Protein AF-C5LE12-F1 (afdb_monomer)

Structure (mmCIF, N/CA/C/O backbone):
data_AF-C5LE12-F1
#
_entry.id   AF-C5LE12-F1
#
loop_
_atom_site.group_PDB
_atom_site.id
_atom_site.type_symbol
_atom_site.label_atom_id
_atom_site.label_alt_id
_atom_site.label_comp_id
_atom_site.label_asym_id
_atom_site.label_entity_id
_atom_site.label_seq_id
_atom_site.pdbx_PDB_ins_code
_atom_site.Cartn_x
_atom_site.Cartn_y
_atom_site.Cartn_z
_atom_site.occupancy
_atom_site.B_iso_or_equiv
_atom_site.auth_seq_id
_atom_site.auth_comp_id
_atom_site.auth_asym_id
_atom_site.auth_atom_id
_atom_site.pdbx_PDB_model_num
ATOM 1 N N . MET A 1 1 ? 9.226 31.805 -35.822 1.00 29.97 1 MET A N 1
ATOM 2 C CA . MET A 1 1 ? 9.652 30.396 -35.674 1.00 29.97 1 MET A CA 1
ATOM 3 C C . MET A 1 1 ? 10.302 30.257 -34.308 1.00 29.97 1 MET A C 1
ATOM 5 O O . MET A 1 1 ? 11.046 31.162 -33.965 1.00 29.97 1 MET A O 1
ATOM 9 N N . LYS A 1 2 ? 9.882 29.204 -33.583 1.00 36.56 2 LYS A N 1
ATOM 10 C CA . LYS A 1 2 ? 10.375 28.523 -32.358 1.00 36.56 2 LYS A CA 1
ATOM 11 C C . LYS A 1 2 ? 11.593 29.155 -31.649 1.00 36.56 2 LYS A C 1
ATOM 13 O O . LYS A 1 2 ? 12.526 29.562 -32.314 1.00 36.56 2 LYS A O 1
ATOM 18 N N . GLU A 1 3 ? 11.635 29.242 -30.320 1.00 29.42 3 GLU A N 1
ATOM 19 C CA . GLU A 1 3 ? 11.578 28.087 -29.412 1.00 29.42 3 GLU A CA 1
ATOM 20 C C . GLU A 1 3 ? 10.764 28.362 -28.140 1.00 29.42 3 GLU A C 1
ATOM 22 O O . GLU A 1 3 ? 11.038 29.286 -27.379 1.00 29.42 3 GLU A O 1
ATOM 27 N N . GLY A 1 4 ? 9.740 27.532 -27.926 1.00 25.72 4 GLY A N 1
ATOM 28 C CA . GLY A 1 4 ? 9.079 27.390 -26.638 1.00 25.72 4 GLY A CA 1
ATOM 29 C C . GLY A 1 4 ? 9.890 26.424 -25.785 1.00 25.72 4 GLY A C 1
ATOM 30 O O . GLY A 1 4 ? 10.153 25.301 -26.218 1.00 25.72 4 GLY A O 1
ATOM 31 N N . GLY A 1 5 ? 10.295 26.876 -24.599 1.00 24.86 5 GLY A N 1
ATOM 32 C CA . GLY A 1 5 ? 10.896 26.023 -23.583 1.00 24.86 5 GLY A CA 1
ATOM 33 C C . GLY A 1 5 ? 9.929 24.901 -23.224 1.00 24.86 5 GLY A C 1
ATOM 34 O O . GLY A 1 5 ? 8.825 25.151 -22.744 1.00 24.86 5 GLY A O 1
ATOM 35 N N . PHE A 1 6 ? 10.347 23.673 -23.511 1.00 30.45 6 PHE A N 1
ATOM 36 C CA . PHE A 1 6 ? 9.694 22.447 -23.080 1.00 30.45 6 PHE A CA 1
ATOM 37 C C . PHE A 1 6 ? 9.766 22.405 -21.547 1.00 30.45 6 PHE A C 1
ATOM 39 O O . PHE A 1 6 ? 10.808 22.096 -20.972 1.00 30.45 6 PHE A O 1
ATOM 46 N N . GLY A 1 7 ? 8.681 22.793 -20.879 1.00 29.25 7 GLY A N 1
ATOM 47 C CA . GLY A 1 7 ? 8.466 22.436 -19.483 1.00 29.25 7 GLY A CA 1
ATOM 48 C C . GLY A 1 7 ? 8.230 20.933 -19.436 1.00 29.25 7 GLY A C 1
ATOM 49 O O . GLY A 1 7 ? 7.183 20.466 -19.874 1.00 29.25 7 GLY A O 1
ATOM 50 N N . ASP A 1 8 ? 9.234 20.184 -18.993 1.00 35.97 8 ASP A N 1
ATOM 51 C CA . ASP A 1 8 ? 9.173 18.734 -18.843 1.00 35.97 8 ASP A CA 1
ATOM 52 C C . ASP A 1 8 ? 8.217 18.393 -17.687 1.00 35.97 8 ASP A C 1
ATOM 54 O O . ASP A 1 8 ? 8.560 18.522 -16.513 1.00 35.97 8 ASP A O 1
ATOM 58 N N . SER A 1 9 ? 6.971 18.052 -18.018 1.00 39.94 9 SER A N 1
ATOM 59 C CA . SER A 1 9 ? 5.930 17.642 -17.067 1.00 39.94 9 SER A CA 1
ATOM 60 C C . SER A 1 9 ? 5.821 16.119 -16.943 1.00 39.94 9 SER A C 1
ATOM 62 O O . SER A 1 9 ? 4.730 15.588 -16.733 1.00 39.94 9 SER A O 1
ATOM 64 N N . SER A 1 10 ? 6.938 15.403 -17.080 1.00 47.53 10 SER A N 1
ATOM 65 C CA . SER A 1 10 ? 7.030 13.980 -16.762 1.00 47.53 10 SER A CA 1
ATOM 66 C C . SER A 1 10 ? 7.171 13.803 -15.245 1.00 47.53 10 SER A C 1
ATOM 68 O O . SER A 1 10 ? 8.251 13.703 -14.688 1.00 47.53 10 SER A O 1
ATOM 70 N N . GLY A 1 11 ? 6.059 13.831 -14.518 1.00 51.44 11 GLY A N 1
ATOM 71 C CA . GLY A 1 11 ? 6.012 13.370 -13.131 1.00 51.44 11 GLY A CA 1
ATOM 72 C C . GLY A 1 11 ? 5.155 12.121 -13.114 1.00 51.44 11 GLY A C 1
ATOM 73 O O . GLY A 1 11 ? 4.017 12.187 -13.554 1.00 51.44 11 GLY A O 1
ATOM 74 N N . GLY A 1 12 ? 5.660 10.963 -12.696 1.00 66.00 12 GLY A N 1
ATOM 75 C CA . GLY A 1 12 ? 4.847 9.747 -12.741 1.00 66.00 12 GLY A CA 1
ATOM 76 C C . GLY A 1 12 ? 5.616 8.455 -12.566 1.00 66.00 12 GLY A C 1
ATOM 77 O O . GLY A 1 12 ? 6.786 8.449 -12.184 1.00 66.00 12 GLY A O 1
ATOM 78 N N . LEU A 1 13 ? 4.919 7.357 -12.856 1.00 64.44 13 LEU A N 1
ATOM 79 C CA . LEU A 1 13 ? 5.467 6.002 -12.842 1.00 64.44 13 LEU A CA 1
ATOM 80 C C . LEU A 1 13 ? 6.602 5.840 -13.871 1.00 64.44 13 LEU A C 1
ATOM 82 O O . LEU A 1 13 ? 7.578 5.144 -13.600 1.00 64.44 13 LEU A O 1
ATOM 86 N N . GLY A 1 14 ? 6.522 6.541 -15.007 1.00 69.06 14 GLY A N 1
ATOM 87 C CA . GLY A 1 14 ? 7.561 6.552 -16.036 1.00 69.06 14 GLY A CA 1
ATOM 88 C C . GLY A 1 14 ? 8.902 7.102 -15.564 1.00 69.06 14 GLY A C 1
ATOM 89 O O . GLY A 1 14 ? 9.936 6.473 -15.785 1.00 69.06 14 GLY A O 1
ATOM 90 N N . GLU A 1 15 ? 8.916 8.227 -14.842 1.00 71.75 15 GLU A N 1
ATOM 91 C CA . GLU A 1 15 ? 10.157 8.745 -14.244 1.00 71.75 15 GLU A CA 1
ATOM 92 C C . GLU A 1 15 ? 10.7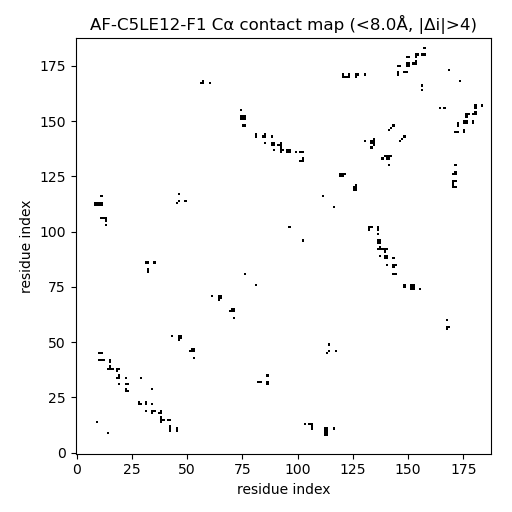39 7.785 -13.209 1.00 71.75 15 GLU A C 1
ATOM 94 O O . GLU A 1 15 ? 11.953 7.586 -13.163 1.00 71.75 15 GLU A O 1
ATOM 99 N N . MET A 1 16 ? 9.879 7.131 -12.424 1.00 75.44 16 MET A N 1
ATOM 100 C CA . MET A 1 16 ? 10.306 6.110 -11.470 1.00 75.44 16 MET A CA 1
ATOM 101 C C . MET A 1 16 ? 11.053 4.974 -12.191 1.00 75.44 16 MET A C 1
ATOM 103 O O . MET A 1 16 ? 12.158 4.602 -11.794 1.00 75.44 16 MET A O 1
ATOM 107 N N . ILE A 1 17 ? 10.500 4.484 -13.305 1.00 76.31 17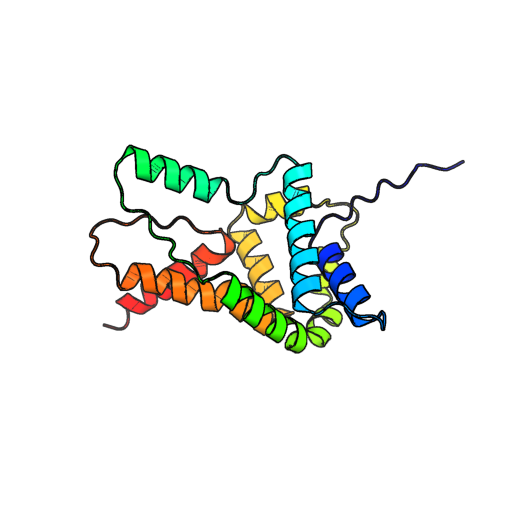 ILE A N 1
ATOM 108 C CA . ILE A 1 17 ? 11.128 3.454 -14.143 1.00 76.31 17 ILE A CA 1
ATOM 109 C C . ILE A 1 17 ? 12.430 3.963 -14.775 1.00 76.31 17 ILE A C 1
ATOM 111 O O . ILE A 1 17 ? 13.418 3.232 -14.792 1.00 76.31 17 ILE A O 1
ATOM 115 N N . LYS A 1 18 ? 12.487 5.215 -15.250 1.00 76.62 18 LYS A N 1
ATOM 116 C CA . LYS A 1 18 ? 13.711 5.798 -15.832 1.00 76.62 18 LYS A CA 1
ATOM 117 C C . LYS A 1 18 ? 14.842 5.914 -14.813 1.00 76.62 18 LYS A C 1
ATOM 119 O O . LYS A 1 18 ? 15.990 5.638 -15.167 1.00 76.62 18 LYS A O 1
ATOM 124 N N . VAL A 1 19 ? 14.545 6.298 -13.569 1.00 80.69 19 VAL A N 1
ATOM 125 C CA . VAL A 1 19 ? 15.531 6.335 -12.473 1.00 80.69 19 VAL A CA 1
ATOM 126 C C . VAL A 1 19 ? 16.104 4.937 -12.232 1.00 80.69 19 VAL A C 1
ATOM 128 O O . VAL A 1 19 ? 17.326 4.768 -12.243 1.00 80.69 19 VAL A O 1
ATOM 131 N N . LEU A 1 20 ? 15.237 3.925 -12.111 1.00 81.88 20 LEU A N 1
ATOM 132 C CA . LEU A 1 20 ? 15.650 2.528 -11.939 1.00 81.88 20 LEU A CA 1
ATOM 133 C C . LEU A 1 20 ? 16.475 2.022 -13.138 1.00 81.88 20 LEU A C 1
ATOM 135 O O . LEU A 1 20 ? 17.536 1.426 -12.957 1.00 81.88 20 LEU A O 1
ATOM 139 N N . PHE A 1 21 ? 16.046 2.325 -14.367 1.00 81.12 21 PHE A N 1
ATOM 140 C CA . PHE A 1 21 ? 16.723 1.922 -15.603 1.00 81.12 21 PHE A CA 1
ATOM 141 C C . PHE A 1 21 ? 18.120 2.530 -15.730 1.00 81.12 21 PHE A C 1
ATOM 143 O O . PHE A 1 21 ? 19.077 1.821 -16.044 1.00 81.12 21 PHE A O 1
ATOM 150 N N . ARG A 1 22 ? 18.262 3.836 -15.470 1.00 76.56 22 ARG A N 1
ATOM 151 C CA . ARG A 1 22 ? 19.561 4.528 -15.486 1.00 76.56 22 ARG A CA 1
ATOM 152 C C . ARG A 1 22 ? 20.509 3.952 -14.439 1.00 76.56 22 ARG A C 1
ATOM 154 O O . ARG A 1 22 ? 21.682 3.752 -14.738 1.00 76.56 22 ARG A O 1
ATOM 161 N N . GLY A 1 23 ? 20.003 3.652 -13.242 1.00 75.81 23 GLY A N 1
ATOM 162 C CA . GLY A 1 23 ? 20.806 3.059 -12.174 1.00 75.81 23 GLY A CA 1
ATOM 163 C C . GLY A 1 23 ? 21.273 1.631 -12.473 1.00 75.81 23 GLY A C 1
ATOM 164 O O . GLY A 1 23 ? 22.387 1.270 -12.108 1.00 75.81 23 GLY A O 1
ATOM 165 N N . LEU A 1 24 ? 20.461 0.845 -13.186 1.00 70.50 24 LEU A N 1
ATOM 166 C CA . LEU A 1 24 ? 20.810 -0.510 -13.622 1.00 70.50 24 LEU A CA 1
ATOM 167 C C . LEU A 1 24 ? 21.742 -0.561 -14.847 1.00 70.50 24 LEU A C 1
ATOM 169 O O . LEU A 1 24 ? 22.516 -1.506 -14.982 1.00 70.50 24 LEU A O 1
ATOM 173 N N . SER A 1 25 ? 21.669 0.423 -15.748 1.00 70.44 25 SER A N 1
ATOM 174 C CA . SER A 1 25 ? 22.464 0.465 -16.991 1.00 70.44 25 SER A CA 1
ATOM 175 C C . SER A 1 25 ? 23.763 1.278 -16.888 1.00 70.44 25 SER A C 1
ATOM 177 O O . SER A 1 25 ? 24.687 1.053 -17.671 1.00 70.44 25 SER A O 1
ATOM 179 N N . GLY A 1 26 ? 23.875 2.201 -15.928 1.00 58.91 26 GLY A N 1
ATOM 180 C CA . GLY A 1 26 ? 25.089 2.977 -15.671 1.00 58.91 26 GLY A CA 1
ATOM 181 C C . GLY A 1 26 ? 26.017 2.256 -14.690 1.00 58.91 26 GLY A C 1
ATOM 182 O O . GLY A 1 26 ? 25.731 2.203 -13.500 1.00 58.91 26 GLY A O 1
ATOM 183 N N . GLY A 1 27 ? 27.144 1.722 -15.174 1.00 47.81 27 GLY A N 1
ATOM 184 C CA . GLY A 1 27 ? 28.094 0.853 -14.450 1.00 47.81 27 GLY A CA 1
ATOM 185 C C . GLY A 1 27 ? 28.870 1.438 -13.251 1.00 47.81 27 GLY A C 1
ATOM 186 O O . GLY A 1 27 ? 30.038 1.111 -13.079 1.00 47.81 27 GLY A O 1
ATOM 187 N N . GLY A 1 28 ? 28.254 2.273 -12.413 1.00 63.78 28 GLY A N 1
ATOM 188 C CA . GLY A 1 28 ? 28.815 2.790 -11.151 1.00 63.78 28 GLY A CA 1
ATOM 189 C C . GLY A 1 28 ? 27.914 2.547 -9.930 1.00 63.78 28 GLY A C 1
ATOM 190 O O . GLY A 1 28 ? 27.985 3.301 -8.967 1.00 63.78 28 GLY A O 1
ATOM 191 N N . GLY A 1 29 ? 27.015 1.560 -10.019 1.00 60.56 29 GLY A N 1
ATOM 192 C CA . GLY A 1 29 ? 25.671 1.570 -9.427 1.00 60.56 29 GLY A CA 1
ATOM 193 C C . GLY A 1 29 ? 25.538 1.700 -7.905 1.00 60.56 29 GLY A C 1
ATOM 194 O O . GLY A 1 29 ? 26.136 0.953 -7.131 1.00 60.56 29 GLY A O 1
ATOM 195 N N . LEU A 1 30 ? 24.639 2.604 -7.496 1.00 69.25 30 LEU A N 1
ATOM 196 C CA . LEU A 1 30 ? 23.995 2.583 -6.181 1.00 69.25 30 LEU A CA 1
ATOM 197 C C . LEU A 1 30 ? 23.276 1.235 -5.969 1.00 69.25 30 LEU A C 1
ATOM 199 O O . LEU A 1 30 ? 22.763 0.667 -6.938 1.00 69.25 30 LEU A O 1
ATOM 203 N N . PRO A 1 31 ? 23.172 0.733 -4.724 1.00 85.62 31 PRO A N 1
ATOM 204 C CA . PRO A 1 31 ? 22.354 -0.440 -4.425 1.00 85.62 31 PRO A CA 1
ATOM 205 C C . PRO A 1 31 ? 20.922 -0.271 -4.958 1.00 85.62 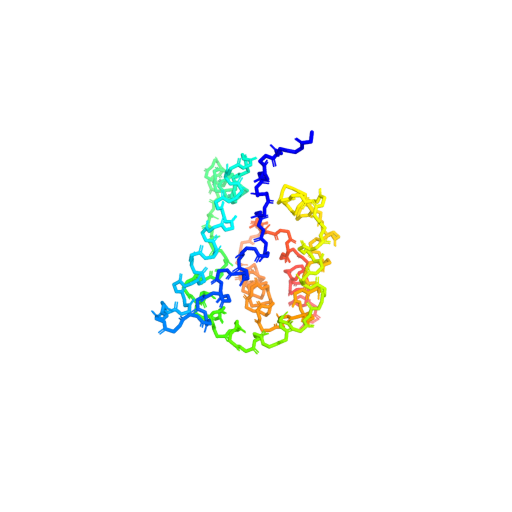31 PRO A C 1
ATOM 207 O O . PRO A 1 31 ? 20.354 0.815 -4.848 1.00 85.62 31 PRO A O 1
ATOM 210 N N . MET A 1 32 ? 20.315 -1.341 -5.489 1.00 82.56 32 MET A N 1
ATOM 211 C CA . MET A 1 32 ? 18.941 -1.307 -6.029 1.00 82.56 32 MET A CA 1
ATOM 212 C C . MET A 1 32 ? 17.937 -0.706 -5.036 1.00 82.56 32 MET A C 1
ATOM 214 O O . MET A 1 32 ? 17.072 0.073 -5.420 1.00 82.56 32 MET A O 1
ATOM 218 N N . GLN A 1 33 ? 18.097 -1.010 -3.749 1.00 84.88 33 GLN A N 1
ATOM 219 C CA . GLN A 1 33 ? 17.264 -0.447 -2.691 1.00 84.88 33 GLN A CA 1
ATOM 220 C C . GLN A 1 33 ? 17.369 1.086 -2.614 1.00 84.88 33 GLN A C 1
ATOM 222 O O . GLN A 1 33 ? 16.353 1.764 -2.515 1.00 84.88 33 GLN A O 1
ATOM 227 N N . ALA A 1 34 ? 18.570 1.653 -2.757 1.00 87.19 34 ALA A N 1
ATOM 228 C CA . ALA A 1 34 ? 18.765 3.103 -2.771 1.00 87.19 34 ALA A CA 1
ATOM 229 C C . ALA A 1 34 ? 18.175 3.757 -4.035 1.00 87.19 34 ALA A C 1
ATOM 231 O O . ALA A 1 34 ? 17.645 4.868 -3.975 1.00 87.19 34 ALA A O 1
ATOM 232 N N . LEU A 1 35 ? 18.236 3.071 -5.184 1.00 86.56 35 LEU A N 1
ATOM 233 C CA . LEU A 1 35 ? 17.575 3.523 -6.414 1.00 86.56 35 LEU A CA 1
ATOM 234 C C . LEU A 1 35 ? 16.052 3.528 -6.255 1.00 86.56 35 LEU A C 1
ATOM 236 O O . LEU A 1 35 ? 15.399 4.494 -6.641 1.00 86.56 35 LEU A O 1
ATOM 240 N N . LEU A 1 36 ? 15.496 2.482 -5.644 1.00 86.88 36 LEU A N 1
ATOM 241 C CA . LEU A 1 36 ? 14.076 2.374 -5.330 1.00 86.88 36 LEU A CA 1
ATOM 242 C C . LEU A 1 36 ? 13.619 3.477 -4.369 1.00 86.88 36 LEU A C 1
ATOM 244 O O . LEU A 1 36 ? 12.627 4.150 -4.640 1.00 86.88 36 LEU A O 1
ATOM 248 N N . GLU A 1 37 ? 14.360 3.720 -3.289 1.00 88.25 37 GLU A N 1
ATOM 249 C CA . GLU A 1 37 ? 14.089 4.816 -2.353 1.00 88.25 37 GLU A CA 1
ATOM 250 C C . GLU A 1 37 ? 14.102 6.180 -3.047 1.00 88.25 37 GLU A C 1
ATOM 252 O O . GLU A 1 37 ? 13.209 7.003 -2.829 1.00 88.25 37 GLU A O 1
ATOM 257 N N . GLN A 1 38 ? 15.086 6.422 -3.918 1.00 87.25 38 GLN A N 1
ATOM 258 C CA . GLN A 1 38 ? 15.155 7.649 -4.705 1.00 87.25 38 GLN A CA 1
ATOM 259 C C . GLN A 1 38 ? 13.942 7.788 -5.631 1.00 87.25 38 GLN A C 1
ATOM 261 O O . GLN A 1 38 ? 13.340 8.863 -5.696 1.00 87.25 38 GLN A O 1
ATOM 266 N N . ALA A 1 39 ? 13.571 6.710 -6.320 1.00 85.38 39 ALA A N 1
ATOM 267 C CA . ALA A 1 39 ? 12.460 6.694 -7.257 1.00 85.38 39 ALA A CA 1
ATOM 268 C C . ALA A 1 39 ? 11.118 6.949 -6.537 1.00 85.38 39 ALA A C 1
ATOM 270 O O . ALA A 1 39 ? 10.348 7.817 -6.955 1.00 85.38 39 ALA A O 1
ATOM 271 N N . LEU A 1 40 ? 10.886 6.294 -5.393 1.00 85.12 40 LEU A N 1
ATOM 272 C CA . LEU A 1 40 ? 9.716 6.528 -4.540 1.00 85.12 40 LEU A CA 1
ATOM 273 C C . LEU A 1 40 ? 9.684 7.957 -4.001 1.00 85.12 40 LEU A C 1
ATOM 275 O O . LEU A 1 40 ? 8.647 8.616 -4.052 1.00 85.12 40 LEU A O 1
ATOM 279 N N . ARG A 1 41 ? 10.814 8.482 -3.520 1.00 86.12 41 ARG A N 1
ATOM 280 C CA . ARG A 1 41 ? 10.890 9.866 -3.038 1.00 86.12 41 ARG A CA 1
ATOM 281 C C . ARG A 1 41 ? 10.545 10.869 -4.140 1.00 86.12 41 ARG A C 1
ATOM 283 O O . ARG A 1 41 ? 9.862 11.851 -3.854 1.00 86.12 41 ARG A O 1
ATOM 290 N N . GLY A 1 42 ? 10.990 10.626 -5.373 1.00 83.69 42 GLY A N 1
ATOM 291 C CA . GLY A 1 42 ? 10.611 11.425 -6.540 1.00 83.69 42 GLY A CA 1
ATOM 292 C C . GLY A 1 42 ? 9.105 11.375 -6.802 1.00 83.69 42 GLY A C 1
ATOM 293 O O . GLY A 1 42 ? 8.462 12.417 -6.912 1.00 83.69 42 GLY A O 1
ATOM 294 N N . PHE A 1 43 ? 8.527 10.172 -6.791 1.00 79.62 43 PHE A N 1
ATOM 295 C CA . PHE A 1 43 ? 7.088 9.962 -6.944 1.00 79.62 43 PHE A CA 1
ATOM 296 C C . PHE A 1 43 ? 6.267 10.714 -5.878 1.00 79.62 43 PHE A C 1
ATOM 298 O O . PHE A 1 43 ? 5.358 11.467 -6.220 1.00 79.62 43 PHE A O 1
ATOM 305 N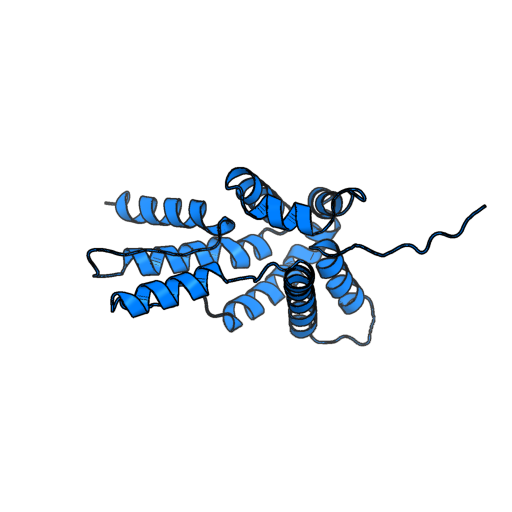 N . TYR A 1 44 ? 6.636 10.611 -4.595 1.00 80.31 44 TYR A N 1
ATOM 306 C CA . TYR A 1 44 ? 6.001 11.374 -3.510 1.00 80.31 44 TYR A CA 1
ATOM 307 C C . TYR A 1 44 ? 6.226 12.889 -3.626 1.00 80.31 44 TYR A C 1
ATOM 309 O O . TYR A 1 44 ? 5.345 13.679 -3.280 1.00 80.31 44 TYR A O 1
ATOM 317 N N . GLY A 1 45 ? 7.395 13.310 -4.114 1.00 82.25 45 GLY A N 1
ATOM 318 C CA . GLY A 1 45 ? 7.708 14.713 -4.376 1.00 82.25 45 GLY A CA 1
ATOM 319 C C . GLY A 1 45 ? 6.748 15.348 -5.381 1.00 82.25 45 GLY A C 1
ATOM 320 O O . GLY A 1 45 ? 6.304 16.473 -5.160 1.00 82.25 45 GLY A O 1
ATOM 321 N N . ASN A 1 46 ? 6.353 14.604 -6.417 1.00 79.56 46 ASN A N 1
ATOM 322 C CA . ASN A 1 46 ? 5.417 15.081 -7.437 1.00 79.56 46 ASN A CA 1
ATOM 323 C C . ASN A 1 46 ? 4.008 15.347 -6.884 1.00 79.56 46 ASN A C 1
ATOM 325 O O . ASN A 1 46 ? 3.332 16.261 -7.343 1.00 79.56 46 ASN A O 1
ATOM 329 N N . PHE A 1 47 ? 3.554 14.606 -5.868 1.00 76.94 47 PHE A N 1
ATOM 330 C CA . PHE A 1 47 ? 2.270 14.918 -5.228 1.00 76.94 47 PHE A CA 1
ATOM 331 C C . PHE A 1 47 ? 2.341 16.253 -4.488 1.00 76.94 47 PHE A C 1
ATOM 333 O O . PHE A 1 47 ? 1.450 17.091 -4.634 1.00 76.94 47 PHE A O 1
ATOM 340 N N . LYS A 1 48 ? 3.444 16.489 -3.764 1.00 78.19 48 LYS A N 1
ATOM 341 C CA . LYS A 1 48 ? 3.650 17.733 -3.012 1.00 78.19 48 LYS A CA 1
ATOM 342 C C . LYS A 1 48 ? 3.704 18.958 -3.920 1.00 78.19 48 LYS A C 1
ATOM 344 O O . LYS A 1 48 ? 3.131 19.985 -3.570 1.00 78.19 48 LYS A O 1
ATOM 349 N N . THR A 1 49 ? 4.353 18.865 -5.082 1.00 77.50 49 THR A N 1
ATOM 350 C CA . THR A 1 49 ? 4.396 19.980 -6.048 1.00 77.50 49 THR A CA 1
ATOM 351 C C . THR A 1 49 ? 3.022 20.307 -6.632 1.00 77.50 49 THR A C 1
ATOM 353 O O . THR A 1 49 ? 2.800 21.437 -7.060 1.00 77.50 49 THR A O 1
ATOM 356 N N . MET A 1 50 ? 2.083 19.359 -6.591 1.00 72.94 50 MET A N 1
ATOM 357 C CA . MET A 1 50 ? 0.693 19.532 -7.021 1.00 72.94 50 MET A CA 1
ATOM 358 C C . MET A 1 50 ? -0.264 19.904 -5.884 1.00 72.94 50 MET A C 1
ATOM 360 O O . MET A 1 50 ? -1.475 19.938 -6.086 1.00 72.94 50 MET A O 1
ATOM 364 N N . GLY A 1 51 ? 0.259 20.178 -4.684 1.00 75.75 51 GLY A N 1
ATOM 365 C CA . GLY A 1 51 ? -0.556 20.509 -3.514 1.00 75.75 51 GLY A CA 1
ATOM 366 C C . GLY A 1 51 ? -1.363 19.328 -2.967 1.00 75.75 51 GLY A C 1
ATOM 367 O O . GLY A 1 51 ? -2.273 19.533 -2.169 1.00 75.75 51 GLY A O 1
ATOM 368 N N . ILE A 1 52 ? -1.047 18.100 -3.384 1.00 78.88 52 ILE A N 1
ATOM 369 C CA . ILE A 1 52 ? -1.624 16.877 -2.829 1.00 78.88 52 ILE A CA 1
ATOM 370 C C . ILE A 1 52 ? -0.691 16.402 -1.715 1.00 78.88 52 ILE A C 1
ATOM 372 O O . ILE A 1 52 ? 0.512 16.267 -1.930 1.00 78.88 52 ILE A O 1
ATOM 376 N N . GLU A 1 53 ? -1.235 16.142 -0.529 1.00 83.19 53 GLU A N 1
ATOM 377 C CA . GLU A 1 53 ? -0.501 15.563 0.600 1.00 83.19 53 GLU A CA 1
ATOM 378 C C . GLU A 1 53 ? -0.764 14.047 0.653 1.00 83.19 53 GLU A C 1
ATOM 380 O O . GLU A 1 53 ? -1.854 13.631 1.052 1.00 83.19 53 GLU A O 1
ATOM 385 N N . PRO A 1 54 ? 0.190 13.195 0.225 1.00 81.25 54 PRO A N 1
ATOM 386 C CA . PRO A 1 54 ? 0.032 11.747 0.304 1.00 81.25 54 PRO A CA 1
ATOM 387 C C . PRO A 1 54 ? -0.070 11.299 1.759 1.00 81.25 54 PRO A C 1
ATOM 389 O O . PRO A 1 54 ? 0.770 11.677 2.577 1.00 81.25 54 PRO A O 1
ATOM 392 N N . GLY A 1 55 ? -1.069 10.474 2.071 1.00 85.62 55 GLY A N 1
ATOM 393 C CA . GLY A 1 55 ? -1.291 9.972 3.423 1.00 85.62 55 GLY A CA 1
ATOM 394 C C . GLY A 1 55 ? -2.039 10.939 4.344 1.00 85.62 55 GLY A C 1
ATOM 395 O O . GLY A 1 55 ? -2.151 10.658 5.539 1.00 85.62 55 GLY A O 1
ATOM 396 N N . ALA A 1 56 ? -2.579 12.048 3.821 1.00 89.56 56 ALA A N 1
ATOM 397 C CA . ALA A 1 56 ? -3.448 12.945 4.586 1.00 89.56 56 ALA A CA 1
ATOM 398 C C . ALA A 1 56 ? -4.662 12.203 5.174 1.00 89.56 56 ALA A C 1
ATOM 400 O O . ALA A 1 56 ? -5.086 12.490 6.290 1.00 89.56 56 ALA A O 1
ATOM 401 N N . GLU A 1 57 ? -5.183 11.198 4.468 1.00 90.19 57 GLU A N 1
ATOM 402 C CA . GLU A 1 57 ? -6.243 10.315 4.947 1.00 90.19 57 GLU A CA 1
ATOM 403 C C . GLU A 1 57 ? -5.864 9.572 6.234 1.00 90.19 57 GLU A C 1
ATOM 405 O O . GLU A 1 57 ? -6.692 9.453 7.135 1.00 90.19 57 GLU A O 1
ATOM 410 N N . PHE A 1 58 ? -4.610 9.127 6.363 1.00 94.06 58 PHE A N 1
ATOM 411 C CA . PHE A 1 58 ? -4.133 8.433 7.558 1.00 94.06 58 PHE A CA 1
ATOM 412 C C . PHE A 1 58 ? -3.914 9.404 8.710 1.00 94.06 58 PHE A C 1
ATOM 414 O O . PHE A 1 58 ? -4.277 9.094 9.840 1.00 94.06 58 PHE A O 1
ATOM 421 N N . LYS A 1 59 ? -3.381 10.597 8.426 1.00 94.25 59 LYS A N 1
ATOM 422 C CA . LYS A 1 59 ? -3.231 11.651 9.433 1.00 94.25 59 LYS A CA 1
ATOM 423 C C . LYS A 1 59 ? -4.587 12.048 10.021 1.00 94.25 59 LYS A C 1
ATOM 425 O O . LYS A 1 59 ? -4.760 11.985 11.233 1.00 94.25 59 LYS A O 1
ATOM 430 N N . ASN A 1 60 ? -5.565 12.335 9.162 1.00 95.69 60 ASN A N 1
ATOM 431 C CA . ASN A 1 60 ? -6.926 12.670 9.584 1.00 95.69 60 ASN A CA 1
ATOM 432 C C . ASN A 1 60 ? -7.583 11.519 10.365 1.00 95.69 60 ASN A C 1
ATOM 434 O O . ASN A 1 60 ? -8.337 11.759 11.303 1.00 95.69 60 ASN A O 1
ATOM 438 N N . ALA A 1 61 ? -7.305 10.262 9.999 1.00 96.56 61 ALA A N 1
ATOM 439 C CA . ALA A 1 61 ? -7.817 9.099 10.719 1.00 96.56 61 ALA A CA 1
ATOM 440 C C . ALA A 1 61 ? -7.229 8.969 12.130 1.00 96.56 61 ALA A C 1
ATOM 442 O O . ALA A 1 61 ? -7.956 8.625 13.061 1.00 96.56 61 ALA A O 1
ATOM 443 N N . VAL A 1 62 ? -5.931 9.242 12.289 1.00 97.06 62 VAL A N 1
ATOM 444 C CA . VAL A 1 62 ? -5.268 9.259 13.598 1.00 97.06 62 VAL A CA 1
ATOM 445 C C . VAL A 1 62 ? -5.833 10.385 14.460 1.00 97.06 62 VAL A C 1
ATOM 447 O O . VAL A 1 62 ? -6.246 10.115 15.582 1.00 97.06 62 VAL A O 1
ATOM 450 N N . GLU A 1 63 ? -5.944 11.602 13.922 1.00 97.38 63 GLU A N 1
ATOM 451 C CA . GLU A 1 63 ? -6.521 12.753 14.634 1.00 97.38 63 GLU A CA 1
ATOM 452 C C . GLU A 1 63 ? -7.964 12.465 15.090 1.00 97.38 63 GLU A C 1
ATOM 454 O O . GLU A 1 63 ? -8.287 12.599 16.270 1.00 97.38 63 GLU A O 1
ATOM 459 N N . ALA A 1 64 ? -8.816 11.951 14.197 1.00 97.69 64 ALA A N 1
ATOM 460 C CA . ALA A 1 64 ? -10.192 11.583 14.537 1.00 97.69 64 ALA A CA 1
ATOM 461 C C . ALA A 1 64 ? -10.273 10.448 15.576 1.00 97.69 64 ALA A C 1
ATOM 463 O O . ALA A 1 64 ? -11.188 10.423 16.402 1.00 97.69 64 ALA A O 1
ATOM 464 N N . ALA A 1 65 ? -9.338 9.493 15.547 1.00 97.06 65 ALA A N 1
ATOM 465 C CA . ALA A 1 65 ? -9.265 8.429 16.544 1.00 97.06 65 ALA A CA 1
ATOM 466 C C . ALA A 1 65 ? -8.861 8.975 17.922 1.00 97.06 65 ALA A C 1
ATOM 468 O O . ALA A 1 65 ? -9.451 8.575 18.928 1.00 97.06 65 ALA A O 1
ATOM 469 N N . GLU A 1 66 ? -7.905 9.903 17.972 1.00 96.75 66 GLU A N 1
ATOM 470 C CA . GLU A 1 66 ? -7.474 10.571 19.202 1.00 96.75 66 GLU A CA 1
ATOM 471 C C . GLU A 1 66 ? -8.612 11.381 19.838 1.00 96.75 66 GLU A C 1
ATOM 473 O O . GLU A 1 66 ? -8.832 11.268 21.046 1.00 96.75 66 GLU A O 1
ATOM 478 N N . GLU A 1 67 ? -9.398 12.113 19.040 1.00 97.75 67 GLU A N 1
ATOM 479 C CA . GLU A 1 67 ? -10.547 12.905 19.514 1.00 97.75 67 GLU A CA 1
ATOM 480 C C . GLU A 1 67 ? -11.599 12.072 20.262 1.00 97.75 67 GLU A C 1
ATOM 482 O O . GLU A 1 67 ? -12.197 12.540 21.233 1.00 97.75 67 GLU A O 1
ATOM 487 N N . ILE A 1 68 ? -11.820 10.826 19.835 1.00 96.69 68 ILE A N 1
ATOM 488 C CA . ILE A 1 68 ? -12.802 9.919 20.449 1.00 96.69 68 ILE A CA 1
ATOM 489 C C . ILE A 1 68 ? -12.174 8.928 21.440 1.00 96.69 68 ILE A C 1
ATOM 491 O O . ILE A 1 68 ? -12.879 8.074 21.983 1.00 96.69 68 ILE A O 1
ATOM 495 N N . GLY A 1 69 ? -10.857 9.001 21.662 1.00 95.56 69 GLY A N 1
ATOM 496 C CA . GLY A 1 69 ? -10.116 8.064 22.509 1.00 95.56 69 GLY A CA 1
ATOM 497 C C . GLY A 1 69 ? -10.063 6.631 21.961 1.00 95.56 69 GLY A C 1
ATOM 498 O O . GLY A 1 69 ? -9.973 5.675 22.735 1.00 95.56 69 GLY A O 1
ATOM 499 N N . ALA A 1 70 ? -10.153 6.455 20.641 1.00 95.38 70 ALA A N 1
ATOM 500 C CA . ALA A 1 70 ? -10.027 5.154 19.997 1.00 95.38 70 ALA A CA 1
ATOM 501 C C . ALA A 1 70 ? -8.564 4.693 19.948 1.00 95.38 70 ALA A C 1
ATOM 503 O O . ALA A 1 70 ? -7.629 5.472 19.771 1.00 95.38 70 ALA A O 1
ATOM 504 N N . LYS A 1 71 ? -8.359 3.379 20.069 1.00 93.88 71 LYS A N 1
ATOM 505 C CA . LYS A 1 71 ? -7.034 2.774 19.936 1.00 93.88 71 LYS A CA 1
ATOM 506 C C . LYS A 1 71 ? -6.593 2.788 18.471 1.00 93.88 71 LYS A C 1
ATOM 508 O O . LYS A 1 71 ? -7.211 2.127 17.640 1.00 93.88 71 LYS A O 1
ATOM 513 N N . VAL A 1 72 ? -5.483 3.463 18.188 1.00 94.88 72 VAL A N 1
ATOM 514 C CA . VAL A 1 72 ? -4.834 3.449 16.870 1.00 94.88 72 VAL A CA 1
ATOM 515 C C . VAL A 1 72 ? -3.936 2.217 16.740 1.00 94.88 72 VAL A C 1
ATOM 517 O O . VAL A 1 72 ? -3.167 1.890 17.646 1.00 94.88 72 VAL A O 1
ATOM 520 N N . ILE A 1 73 ? -4.040 1.520 15.607 1.00 92.12 73 ILE A N 1
ATOM 521 C CA . ILE A 1 73 ? -3.208 0.363 15.261 1.00 92.12 73 ILE A CA 1
ATOM 522 C C . ILE A 1 73 ? -2.670 0.575 13.845 1.00 92.12 73 ILE A C 1
ATOM 524 O O . ILE A 1 73 ? -3.450 0.715 12.906 1.00 92.12 73 ILE A O 1
ATOM 528 N N . ALA A 1 74 ? -1.346 0.556 13.684 1.00 93.56 74 ALA A N 1
ATOM 529 C CA . ALA A 1 74 ? -0.717 0.458 12.371 1.00 93.56 74 ALA A CA 1
ATOM 530 C C . ALA A 1 74 ? -0.842 -0.993 11.880 1.00 93.56 74 ALA A C 1
ATOM 532 O O . ALA A 1 74 ? -0.113 -1.871 12.335 1.00 93.56 74 ALA A O 1
ATOM 533 N N . GLY A 1 75 ? -1.842 -1.250 11.035 1.00 92.88 75 GLY A N 1
ATOM 534 C CA . GLY A 1 75 ? -2.226 -2.597 10.595 1.00 92.88 75 GLY A CA 1
ATOM 535 C C . GLY A 1 75 ? -1.643 -3.039 9.251 1.00 92.88 75 GLY A C 1
ATOM 536 O O . GLY A 1 75 ? -2.134 -4.010 8.687 1.00 92.88 75 GLY A O 1
ATOM 537 N N . ASP A 1 76 ? -0.660 -2.323 8.709 1.00 95.12 76 ASP A N 1
ATOM 538 C CA . ASP A 1 76 ? -0.007 -2.650 7.434 1.00 95.12 76 ASP A CA 1
ATOM 539 C C . ASP A 1 76 ? 1.370 -3.300 7.676 1.00 95.12 76 ASP A C 1
ATOM 541 O O . ASP A 1 76 ? 1.829 -3.430 8.813 1.00 95.12 76 ASP A O 1
ATOM 545 N N . VAL A 1 77 ? 2.025 -3.733 6.604 1.00 94.00 77 VAL A N 1
ATOM 546 C CA . VAL A 1 77 ? 3.356 -4.341 6.620 1.00 94.00 77 VAL A CA 1
ATOM 547 C C . VAL A 1 77 ? 4.418 -3.294 6.958 1.00 94.00 77 VAL A C 1
ATOM 549 O O . VAL A 1 77 ? 4.351 -2.143 6.524 1.00 94.00 77 VAL A O 1
ATOM 552 N N . ASP A 1 78 ? 5.440 -3.710 7.711 1.00 93.12 78 ASP A N 1
ATOM 553 C CA . ASP A 1 78 ? 6.611 -2.876 7.970 1.00 93.12 78 ASP A CA 1
ATOM 554 C C . ASP A 1 78 ? 7.266 -2.439 6.648 1.00 93.12 78 ASP A C 1
ATOM 556 O O . ASP A 1 78 ? 7.493 -3.241 5.732 1.00 93.12 78 ASP A O 1
ATOM 560 N N . ILE A 1 79 ? 7.580 -1.148 6.540 1.00 90.31 79 ILE A N 1
ATOM 561 C CA . ILE A 1 79 ? 8.145 -0.590 5.311 1.00 90.31 79 ILE A CA 1
ATOM 562 C C . ILE A 1 79 ? 9.497 -1.223 4.964 1.00 90.31 79 ILE A C 1
ATOM 564 O O . ILE A 1 79 ? 9.791 -1.399 3.787 1.00 90.31 79 ILE A O 1
ATOM 568 N N . THR A 1 80 ? 10.293 -1.642 5.948 1.00 91.50 80 THR A N 1
ATOM 569 C CA . THR A 1 80 ? 11.585 -2.309 5.727 1.00 91.50 80 THR A CA 1
ATOM 570 C C . THR A 1 80 ? 11.384 -3.629 4.991 1.00 91.50 80 THR A C 1
ATOM 572 O O . THR A 1 80 ? 12.005 -3.857 3.953 1.00 91.50 80 THR A O 1
ATOM 575 N N . LEU A 1 81 ? 10.441 -4.455 5.461 1.00 93.00 81 LEU A N 1
ATOM 576 C CA . LEU A 1 81 ? 10.090 -5.727 4.820 1.00 93.00 81 LEU A CA 1
ATOM 577 C C . LEU A 1 81 ? 9.528 -5.507 3.413 1.00 93.00 81 LEU A C 1
ATOM 579 O O . LEU A 1 81 ? 9.867 -6.237 2.480 1.00 93.00 81 LEU A O 1
ATOM 583 N N . THR A 1 82 ? 8.711 -4.466 3.252 1.00 92.31 82 THR A N 1
ATOM 584 C CA . THR A 1 82 ? 8.152 -4.082 1.951 1.00 92.31 82 THR A CA 1
ATOM 585 C C . THR A 1 82 ? 9.261 -3.697 0.971 1.00 92.31 82 THR A C 1
ATOM 587 O O . THR A 1 82 ? 9.267 -4.165 -0.162 1.00 92.31 82 THR A O 1
ATOM 590 N N . MET A 1 83 ? 10.239 -2.894 1.396 1.00 91.62 83 MET A N 1
ATOM 591 C CA . MET A 1 83 ? 11.338 -2.425 0.543 1.00 91.62 83 MET A CA 1
ATOM 592 C C . MET A 1 83 ? 12.309 -3.549 0.165 1.00 91.62 83 MET A C 1
ATOM 594 O O . MET A 1 83 ? 12.757 -3.620 -0.984 1.00 91.62 83 MET A O 1
ATOM 598 N N . GLU A 1 84 ? 12.601 -4.462 1.092 1.00 91.81 84 GLU A N 1
ATOM 599 C CA . GLU A 1 84 ? 13.385 -5.671 0.816 1.00 91.81 84 GLU A CA 1
ATOM 600 C C . GLU A 1 84 ? 12.674 -6.590 -0.189 1.00 91.81 84 GLU A C 1
ATOM 602 O O . GLU A 1 84 ? 13.278 -7.044 -1.167 1.00 91.81 84 GLU A O 1
ATOM 607 N N . GLY A 1 85 ? 11.377 -6.838 0.021 1.00 94.12 85 GLY A N 1
ATOM 608 C CA . GLY A 1 85 ? 10.539 -7.615 -0.890 1.00 94.12 85 GLY A CA 1
ATOM 609 C C . GLY A 1 85 ? 10.474 -6.987 -2.279 1.00 94.12 85 GLY A C 1
ATOM 610 O O . GLY A 1 85 ? 10.747 -7.659 -3.273 1.00 94.12 85 GLY A O 1
ATOM 611 N N . LEU A 1 86 ? 10.213 -5.681 -2.338 1.00 92.56 86 LEU A N 1
ATOM 612 C CA . LEU A 1 86 ? 10.068 -4.930 -3.579 1.00 92.56 86 LEU A CA 1
ATOM 613 C C . LEU A 1 86 ? 11.374 -4.894 -4.375 1.00 92.56 86 LEU A C 1
ATOM 615 O O . LEU A 1 86 ? 11.357 -5.028 -5.596 1.00 92.56 86 LEU A O 1
ATOM 619 N N . THR A 1 87 ? 12.518 -4.800 -3.693 1.00 91.56 87 THR A N 1
ATOM 620 C CA . THR A 1 87 ? 13.840 -4.886 -4.328 1.00 91.56 87 THR A CA 1
ATOM 621 C C . THR A 1 87 ? 14.019 -6.212 -5.072 1.00 91.56 87 THR A C 1
ATOM 623 O O . THR A 1 87 ? 14.465 -6.216 -6.220 1.00 91.56 87 THR A O 1
ATOM 626 N N . ARG A 1 88 ? 13.654 -7.341 -4.448 1.00 92.50 88 ARG A N 1
ATOM 627 C CA . ARG A 1 88 ? 13.730 -8.666 -5.090 1.00 92.50 88 ARG A CA 1
ATOM 628 C C . ARG A 1 88 ? 12.706 -8.810 -6.212 1.00 92.50 88 ARG A C 1
ATOM 630 O O . ARG A 1 88 ? 13.055 -9.288 -7.287 1.00 92.50 88 ARG A O 1
ATOM 637 N N . ALA A 1 89 ? 11.476 -8.365 -5.979 1.00 94.31 89 ALA A N 1
ATOM 638 C CA . ALA A 1 89 ? 10.395 -8.426 -6.954 1.00 94.31 89 ALA A CA 1
ATOM 639 C C . ALA A 1 89 ? 10.726 -7.643 -8.235 1.00 94.31 89 ALA A C 1
ATOM 641 O O . ALA A 1 89 ? 10.566 -8.164 -9.333 1.00 94.31 89 ALA A O 1
ATOM 642 N N . LEU A 1 90 ? 11.290 -6.437 -8.110 1.00 89.88 90 LEU A N 1
ATOM 643 C CA . LEU A 1 90 ? 11.722 -5.632 -9.257 1.00 89.88 90 LEU A CA 1
ATOM 644 C C . LEU A 1 90 ? 12.807 -6.320 -10.086 1.00 89.88 90 LEU A C 1
ATOM 646 O O . LEU A 1 90 ? 12.805 -6.203 -11.306 1.00 89.88 90 LEU A O 1
ATOM 650 N N . GLN A 1 91 ? 13.729 -7.044 -9.448 1.00 88.81 91 GLN A N 1
ATOM 651 C CA . GLN A 1 91 ? 14.745 -7.816 -10.169 1.00 88.81 91 GLN A CA 1
ATOM 652 C C . GLN A 1 91 ? 14.126 -8.981 -10.950 1.00 88.81 91 GLN A C 1
ATOM 654 O O . GLN A 1 91 ? 14.572 -9.270 -12.059 1.00 88.81 91 GLN A O 1
ATOM 659 N N . GLN A 1 92 ? 13.101 -9.631 -10.390 1.00 92.75 92 GLN A N 1
ATOM 660 C CA . GLN A 1 92 ? 12.392 -10.748 -11.023 1.00 92.75 92 GLN A CA 1
ATOM 661 C C . GLN A 1 92 ? 11.517 -10.277 -12.190 1.00 92.75 92 GLN A C 1
ATOM 663 O O . GLN A 1 92 ? 11.551 -10.871 -13.266 1.00 92.75 92 GLN A O 1
ATOM 668 N N . ASP A 1 93 ? 10.800 -9.169 -12.008 1.00 92.38 93 ASP A N 1
ATOM 669 C CA . ASP A 1 93 ? 9.862 -8.640 -12.999 1.00 92.38 93 ASP A CA 1
ATOM 670 C C . ASP A 1 93 ? 10.516 -7.741 -14.053 1.00 92.38 93 ASP A C 1
ATOM 672 O O . ASP A 1 93 ? 9.863 -7.380 -15.031 1.00 92.38 93 ASP A O 1
ATOM 676 N N . TRP A 1 94 ? 11.800 -7.391 -13.909 1.00 87.81 94 TRP A N 1
ATOM 677 C CA . TRP A 1 94 ? 12.469 -6.384 -14.743 1.00 87.81 94 TRP A CA 1
ATOM 678 C C . TRP A 1 94 ? 12.253 -6.587 -16.247 1.00 87.81 94 TRP A C 1
ATOM 680 O O . TRP A 1 94 ? 11.837 -5.674 -16.959 1.00 87.81 94 TRP A O 1
ATOM 690 N N . GLN A 1 95 ? 12.510 -7.798 -16.749 1.00 87.94 95 GLN A N 1
ATOM 691 C CA . GLN A 1 95 ? 12.370 -8.090 -18.178 1.00 87.94 95 GLN A CA 1
ATOM 692 C C . GLN A 1 95 ? 10.913 -8.004 -18.644 1.00 87.94 95 GLN A C 1
ATOM 694 O O . GLN A 1 95 ? 10.645 -7.489 -19.730 1.00 87.94 95 GLN A O 1
ATOM 699 N N . GLN A 1 96 ? 9.976 -8.477 -17.821 1.00 89.94 96 GLN A N 1
ATOM 700 C CA . GLN A 1 96 ? 8.549 -8.446 -18.124 1.00 89.94 96 GLN A CA 1
ATOM 701 C C . GLN A 1 96 ? 8.020 -7.011 -18.133 1.00 89.94 96 GLN A C 1
ATOM 703 O O . GLN A 1 96 ? 7.329 -6.633 -19.075 1.00 89.94 96 GLN A O 1
ATOM 708 N N . MET A 1 97 ? 8.420 -6.190 -17.159 1.00 84.62 97 MET A N 1
ATOM 709 C CA . MET A 1 97 ? 8.084 -4.768 -17.094 1.00 84.62 97 MET A CA 1
ATOM 710 C C . MET A 1 97 ? 8.556 -4.022 -18.342 1.00 84.62 97 MET A C 1
ATOM 712 O O . MET A 1 97 ? 7.775 -3.296 -18.950 1.00 84.62 97 MET A O 1
ATOM 716 N N . MET A 1 98 ? 9.802 -4.250 -18.769 1.00 81.62 98 MET A N 1
ATOM 717 C CA . MET A 1 98 ? 10.355 -3.608 -19.967 1.00 81.62 98 MET A CA 1
ATOM 718 C C . MET A 1 98 ? 9.685 -4.082 -21.267 1.00 81.62 98 MET A C 1
ATOM 720 O O . MET A 1 98 ? 9.661 -3.343 -22.250 1.00 81.62 98 MET A O 1
ATOM 724 N N . ALA A 1 99 ? 9.136 -5.299 -21.286 1.00 84.44 99 ALA A N 1
ATOM 725 C CA . ALA A 1 99 ? 8.392 -5.839 -22.423 1.00 84.44 99 ALA A CA 1
ATOM 726 C C . ALA A 1 99 ? 6.897 -5.459 -22.410 1.00 84.44 99 ALA A C 1
ATOM 728 O O . ALA A 1 99 ? 6.228 -5.561 -23.444 1.00 84.44 99 ALA A O 1
ATOM 729 N N . CYS A 1 100 ? 6.355 -5.030 -21.265 1.00 81.81 100 CYS A N 1
ATOM 730 C CA . CYS A 1 100 ? 4.932 -4.760 -21.111 1.00 81.81 100 CYS A CA 1
ATOM 731 C C . CYS A 1 100 ? 4.566 -3.378 -21.655 1.00 81.81 100 CYS A C 1
ATOM 733 O O . CYS A 1 100 ? 4.729 -2.357 -20.988 1.00 81.81 100 CYS A O 1
ATOM 735 N N . ARG A 1 101 ? 4.006 -3.351 -22.869 1.00 70.44 101 ARG A N 1
ATOM 736 C CA . ARG A 1 101 ? 3.551 -2.106 -23.501 1.00 70.44 101 ARG A CA 1
ATOM 737 C C . ARG A 1 101 ? 2.477 -1.379 -22.700 1.00 70.44 101 ARG A C 1
ATOM 739 O O . ARG A 1 101 ? 2.543 -0.171 -22.647 1.00 70.44 101 ARG A O 1
ATOM 746 N N . GLU A 1 102 ? 1.586 -2.075 -21.994 1.00 68.75 102 GLU A N 1
ATOM 747 C CA . GLU A 1 102 ? 0.564 -1.430 -21.146 1.00 68.75 102 GLU A CA 1
ATOM 748 C C . GLU A 1 102 ? 1.164 -0.541 -20.049 1.00 68.75 102 GLU A C 1
ATOM 750 O O . GLU A 1 102 ? 0.616 0.514 -19.752 1.00 68.75 102 GLU A O 1
ATOM 755 N N . LEU A 1 103 ? 2.305 -0.929 -19.468 1.00 61.81 103 LEU A N 1
ATOM 756 C CA . LEU A 1 103 ? 2.971 -0.131 -18.434 1.00 61.81 103 LEU A CA 1
ATOM 757 C C . LEU A 1 103 ? 3.723 1.069 -19.025 1.00 61.81 103 LEU A C 1
ATOM 759 O O . LEU A 1 103 ? 3.862 2.093 -18.363 1.00 61.81 103 LEU A O 1
ATOM 763 N N . LEU A 1 104 ? 4.171 0.939 -20.276 1.00 55.09 104 LEU A N 1
ATOM 764 C CA . LEU A 1 104 ? 4.751 2.026 -21.064 1.00 55.09 104 LEU A CA 1
ATOM 765 C C . LEU A 1 104 ? 3.659 2.968 -21.601 1.00 55.09 104 LEU A C 1
ATOM 767 O O . LEU A 1 104 ? 3.858 4.172 -21.631 1.00 55.09 104 LEU A O 1
ATOM 771 N N . ASP A 1 105 ? 2.485 2.449 -21.960 1.00 55.22 105 ASP A N 1
ATOM 772 C CA . ASP A 1 105 ? 1.341 3.206 -22.480 1.00 55.22 105 ASP A CA 1
ATOM 773 C C . ASP A 1 105 ? 0.617 3.991 -21.370 1.00 55.22 105 ASP A C 1
ATOM 775 O O . ASP A 1 105 ? -0.019 5.000 -21.661 1.00 55.22 105 ASP A O 1
ATOM 779 N N . LEU A 1 106 ? 0.777 3.605 -20.093 1.00 54.34 106 LEU A N 1
ATOM 780 C CA . LEU A 1 106 ? 0.446 4.469 -18.947 1.00 54.34 106 LEU A CA 1
ATOM 781 C C . LEU A 1 106 ? 1.294 5.762 -18.916 1.00 54.34 106 LEU A C 1
ATOM 783 O O . LEU A 1 106 ? 0.915 6.707 -18.228 1.00 54.34 106 LEU A O 1
ATOM 787 N N . ASP A 1 107 ? 2.419 5.801 -19.642 1.00 48.28 107 ASP A N 1
ATOM 788 C CA . ASP A 1 107 ? 3.359 6.931 -19.743 1.00 48.28 107 ASP A CA 1
ATOM 789 C C . ASP A 1 107 ? 3.286 7.654 -21.113 1.00 48.28 107 ASP A C 1
ATOM 791 O O . ASP A 1 107 ? 3.665 8.819 -21.220 1.00 48.28 107 ASP A O 1
ATOM 795 N N . ILE A 1 108 ? 2.759 7.013 -22.172 1.00 39.62 108 ILE A N 1
ATOM 796 C CA . ILE A 1 108 ? 2.638 7.581 -23.536 1.00 39.62 108 ILE A CA 1
ATOM 797 C C . ILE A 1 108 ? 1.233 8.168 -23.768 1.00 39.62 108 ILE A C 1
ATOM 799 O O . ILE A 1 108 ? 0.604 7.981 -24.807 1.00 39.62 108 ILE A O 1
ATOM 803 N N . ASP A 1 109 ? 0.735 8.947 -22.814 1.00 42.06 109 ASP A N 1
ATOM 804 C CA . ASP A 1 109 ? -0.197 10.021 -23.146 1.00 42.06 109 ASP A CA 1
ATOM 805 C C . ASP A 1 109 ? 0.480 11.337 -22.770 1.00 42.06 109 ASP A C 1
ATOM 807 O O . ASP A 1 109 ? 0.316 11.859 -21.671 1.00 42.06 109 ASP A O 1
ATOM 811 N N . HIS A 1 110 ? 1.260 11.889 -23.707 1.00 41.94 110 HIS A N 1
ATOM 812 C CA . HIS A 1 110 ? 1.902 13.207 -23.587 1.00 41.94 110 HIS A CA 1
ATOM 813 C C . HIS A 1 110 ? 0.907 14.352 -23.270 1.00 41.94 110 HIS A C 1
ATOM 815 O O . HIS A 1 110 ? 1.333 15.484 -23.044 1.00 41.94 110 HIS A O 1
ATOM 821 N N . SER A 1 111 ? -0.403 14.074 -23.251 1.00 40.91 111 SER A N 1
ATOM 822 C CA . SER A 1 111 ? -1.482 14.993 -22.877 1.00 40.91 111 SER A CA 1
ATOM 823 C C . SER A 1 111 ? -1.851 14.966 -21.387 1.00 40.91 111 SER A C 1
ATOM 825 O O . SER A 1 111 ? -2.453 15.927 -20.906 1.00 40.91 111 SER A O 1
ATOM 827 N N . ARG A 1 112 ? -1.563 13.880 -20.654 1.00 51.47 112 ARG A N 1
ATOM 828 C CA . ARG A 1 112 ? -2.042 13.656 -19.278 1.00 51.47 112 ARG A CA 1
ATOM 829 C C . ARG A 1 112 ? -0.878 13.749 -18.296 1.00 51.47 112 ARG A C 1
ATOM 831 O O . ARG A 1 112 ? -0.032 12.870 -18.227 1.00 51.47 112 ARG A O 1
ATOM 838 N N . GLY A 1 113 ? -0.811 14.846 -17.544 1.00 60.03 113 GLY A N 1
ATOM 839 C CA . GLY A 1 113 ? 0.204 15.019 -16.499 1.00 60.03 113 GLY A CA 1
ATOM 840 C C . GLY A 1 113 ? -0.065 14.153 -15.261 1.00 60.03 113 GLY A C 1
ATOM 841 O O . GLY A 1 113 ? -1.167 13.639 -15.087 1.00 60.03 113 GLY A O 1
ATOM 842 N N . PHE A 1 114 ? 0.912 14.081 -14.348 1.00 63.56 114 PHE A N 1
ATOM 843 C CA . PHE A 1 114 ? 0.818 13.376 -13.053 1.00 63.56 114 PHE A CA 1
ATOM 844 C C . PHE A 1 114 ? -0.482 13.639 -12.273 1.00 63.56 114 PHE A C 1
ATOM 846 O O . PHE A 1 114 ? -0.956 12.774 -11.541 1.00 63.56 114 PHE A O 1
ATOM 853 N N . LEU A 1 115 ? -1.054 14.842 -12.417 1.00 62.50 115 LEU A N 1
ATOM 854 C CA . LEU A 1 115 ? -2.300 15.229 -11.761 1.00 62.50 115 LEU A CA 1
ATOM 855 C C . LEU A 1 115 ? -3.469 14.340 -12.200 1.00 62.50 115 LEU A C 1
ATOM 857 O O . LEU A 1 115 ? -4.248 13.913 -11.354 1.00 62.50 115 LEU A O 1
ATOM 861 N N . ASP A 1 116 ? -3.553 14.008 -13.492 1.00 66.12 116 ASP A N 1
ATOM 862 C CA . ASP A 1 116 ? -4.572 13.087 -13.999 1.00 66.12 116 ASP A CA 1
ATOM 863 C C . ASP A 1 116 ? -4.342 11.691 -13.406 1.00 66.12 116 ASP A C 1
ATOM 865 O O . ASP A 1 116 ? -5.275 11.086 -12.893 1.00 66.12 116 ASP A O 1
ATOM 869 N N . THR A 1 117 ? -3.096 11.208 -13.332 1.00 64.62 117 THR A N 1
ATOM 870 C CA . THR A 1 117 ? -2.762 9.940 -12.651 1.00 64.62 117 THR A CA 1
ATOM 871 C C . THR A 1 117 ? -3.210 9.935 -11.181 1.00 64.62 117 THR A C 1
ATOM 873 O O . THR A 1 117 ? -3.796 8.960 -10.706 1.00 64.62 117 THR A O 1
ATOM 876 N N . ALA A 1 118 ? -2.985 11.033 -10.455 1.00 66.88 118 ALA A N 1
ATOM 877 C CA . ALA A 1 118 ? -3.403 11.187 -9.064 1.00 66.88 118 ALA A CA 1
ATOM 878 C C . ALA A 1 118 ? -4.934 11.215 -8.904 1.00 66.88 118 ALA A C 1
ATOM 880 O O . ALA A 1 118 ? -5.472 10.626 -7.967 1.00 66.88 118 ALA A O 1
ATOM 881 N N . GLU A 1 119 ? -5.655 11.874 -9.813 1.00 68.25 119 GLU A N 1
ATOM 882 C CA . GLU A 1 119 ? -7.121 11.870 -9.834 1.00 68.25 119 GLU A CA 1
ATOM 883 C C . GLU A 1 119 ? -7.692 10.508 -10.221 1.00 68.25 119 GLU A C 1
ATOM 885 O O . GLU A 1 119 ? -8.704 10.074 -9.667 1.00 68.25 119 GLU A O 1
ATOM 890 N N . GLN A 1 120 ? -7.032 9.798 -11.133 1.00 67.50 120 GLN A N 1
ATOM 891 C CA . GLN A 1 120 ? -7.423 8.458 -11.536 1.00 67.50 120 GLN A CA 1
ATOM 892 C C . GLN A 1 120 ? -7.412 7.488 -10.345 1.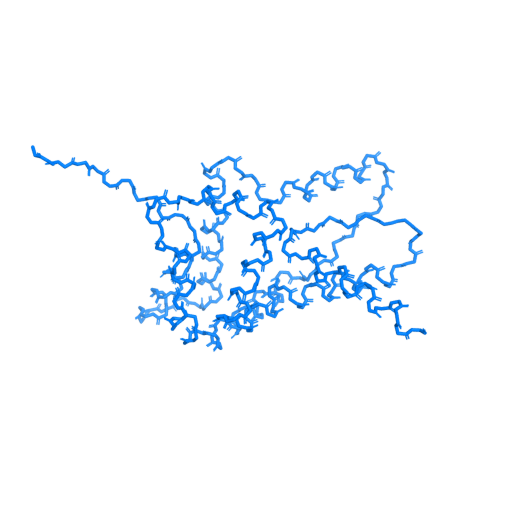00 67.50 120 GLN A C 1
ATOM 894 O O . GLN A 1 120 ? -8.361 6.724 -10.181 1.00 67.50 120 GLN A O 1
ATOM 899 N N . LEU A 1 121 ? -6.429 7.588 -9.447 1.00 68.56 121 LEU A N 1
ATOM 900 C CA . LEU A 1 121 ? -6.339 6.759 -8.237 1.00 68.56 121 LEU A CA 1
ATOM 901 C C . LEU A 1 121 ? -7.462 7.000 -7.207 1.00 68.56 121 LEU A C 1
ATOM 903 O O . LEU A 1 121 ? -7.633 6.194 -6.292 1.00 68.56 121 LEU A O 1
ATOM 907 N N . LYS A 1 122 ? -8.269 8.061 -7.359 1.00 73.75 122 LYS A N 1
ATOM 908 C CA . LYS A 1 122 ? -9.418 8.347 -6.477 1.00 73.75 122 LYS A CA 1
ATOM 909 C C . LYS A 1 122 ? -10.682 7.555 -6.836 1.00 73.75 122 LYS A C 1
ATOM 911 O O . LYS A 1 122 ? -11.659 7.615 -6.095 1.00 73.75 122 LYS A O 1
ATOM 916 N N . SER A 1 123 ? -10.689 6.815 -7.948 1.00 82.00 123 SER A N 1
ATOM 917 C CA . SER A 1 123 ? -11.811 5.954 -8.350 1.00 82.00 123 SER A CA 1
ATOM 918 C C . SER A 1 123 ? -11.495 4.479 -8.107 1.00 82.00 123 SER A C 1
ATOM 920 O O . SER A 1 123 ? -10.444 3.996 -8.525 1.00 82.00 123 SER A O 1
ATOM 922 N N . ARG A 1 124 ? -12.445 3.737 -7.512 1.00 82.25 124 ARG A N 1
ATOM 923 C CA . ARG A 1 124 ? -12.344 2.273 -7.345 1.00 82.25 124 ARG A CA 1
ATOM 924 C C . ARG A 1 124 ? -12.135 1.548 -8.676 1.00 82.25 124 ARG A C 1
ATOM 926 O O . ARG A 1 124 ? -11.321 0.636 -8.745 1.00 82.25 124 ARG A O 1
ATOM 933 N N . GLU A 1 125 ? -12.838 1.962 -9.729 1.00 82.94 125 GLU A N 1
ATOM 934 C CA . GLU A 1 125 ? -12.735 1.338 -11.054 1.00 82.94 125 GLU A CA 1
ATOM 935 C C . GLU A 1 125 ? -11.328 1.501 -11.640 1.00 82.94 125 GLU A C 1
ATOM 937 O O . GLU A 1 125 ? -10.715 0.539 -12.097 1.00 82.94 125 GLU A O 1
ATOM 942 N N . LYS A 1 126 ? -10.783 2.716 -11.574 1.00 81.19 126 LYS A N 1
ATOM 943 C CA . LYS A 1 126 ? -9.452 3.025 -12.105 1.00 81.19 126 LYS A CA 1
ATOM 944 C C . LYS A 1 126 ? -8.340 2.398 -11.263 1.00 81.19 126 LYS A C 1
ATOM 946 O O . LYS A 1 126 ? -7.390 1.858 -11.820 1.00 81.19 126 LYS A O 1
ATOM 951 N N . ALA A 1 127 ? -8.482 2.390 -9.936 1.00 82.94 127 ALA A N 1
ATOM 952 C CA . ALA A 1 127 ? -7.572 1.664 -9.052 1.00 82.94 127 ALA A CA 1
ATOM 953 C C . ALA A 1 127 ? -7.538 0.162 -9.395 1.00 82.94 127 ALA A C 1
ATOM 955 O O . ALA A 1 127 ? -6.462 -0.426 -9.478 1.00 82.94 127 ALA A O 1
ATOM 956 N N . ALA A 1 128 ? -8.695 -0.444 -9.687 1.00 86.44 128 ALA A N 1
ATOM 957 C CA . ALA A 1 128 ? -8.767 -1.835 -10.129 1.00 86.44 128 ALA A CA 1
ATOM 958 C C . ALA A 1 128 ? -8.075 -2.066 -11.487 1.00 86.44 128 ALA A C 1
ATOM 960 O O . ALA A 1 128 ? -7.382 -3.070 -11.649 1.00 86.44 128 ALA A O 1
ATOM 961 N N . GLN A 1 129 ? -8.207 -1.138 -12.442 1.00 84.00 129 GLN A N 1
ATOM 962 C CA . GLN A 1 129 ? -7.504 -1.209 -13.733 1.00 84.00 129 GLN A CA 1
ATOM 963 C C . GLN A 1 129 ? -5.980 -1.142 -13.561 1.00 84.00 129 GLN A C 1
ATOM 965 O O . GLN A 1 129 ? -5.262 -1.948 -14.152 1.00 84.00 129 GLN A O 1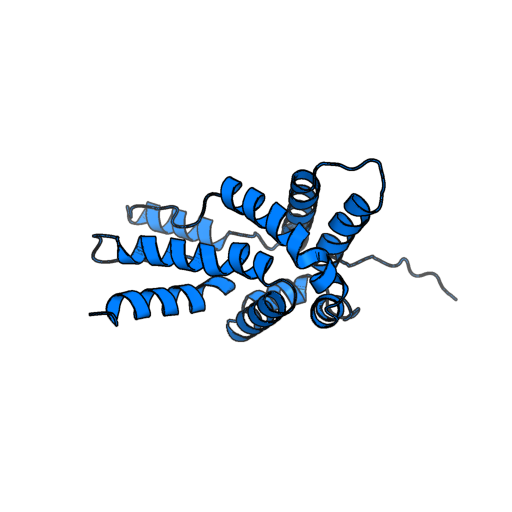
ATOM 970 N N . ILE A 1 130 ? -5.485 -0.235 -12.712 1.00 83.00 130 ILE A N 1
ATOM 971 C CA . ILE A 1 130 ? -4.052 -0.109 -12.405 1.00 83.00 130 ILE A CA 1
ATOM 972 C C . ILE A 1 130 ? -3.531 -1.386 -11.740 1.00 83.00 130 ILE A C 1
ATOM 974 O O . ILE A 1 130 ? -2.514 -1.928 -12.170 1.00 83.00 130 ILE A O 1
ATOM 978 N N . ASN A 1 131 ? -4.256 -1.918 -10.754 1.00 88.88 131 ASN A N 1
ATOM 979 C CA . ASN A 1 131 ? -3.913 -3.187 -10.114 1.00 88.88 131 ASN A CA 1
ATOM 980 C C . ASN A 1 131 ? -3.864 -4.344 -11.123 1.00 88.88 131 ASN A C 1
ATOM 982 O O . ASN A 1 131 ? -2.939 -5.152 -11.084 1.00 88.88 131 ASN A O 1
ATOM 986 N N . ALA A 1 132 ? -4.822 -4.421 -12.051 1.00 89.62 132 ALA A N 1
ATOM 987 C CA . ALA A 1 132 ? -4.840 -5.451 -13.088 1.00 89.62 132 ALA A CA 1
ATOM 988 C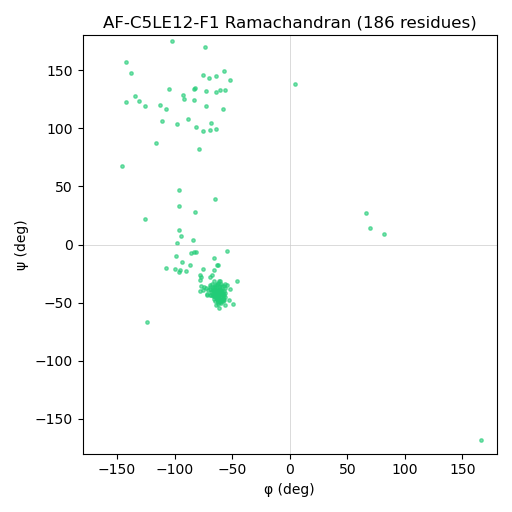 C . ALA A 1 132 ? -3.636 -5.338 -14.040 1.00 89.62 132 ALA A C 1
ATOM 990 O O . ALA A 1 132 ? -3.010 -6.352 -14.361 1.00 89.62 132 ALA A O 1
ATOM 991 N N . ALA A 1 133 ? -3.274 -4.117 -14.444 1.00 86.06 133 ALA A N 1
ATOM 992 C CA . ALA A 1 133 ? -2.090 -3.863 -15.261 1.00 86.06 133 ALA A CA 1
ATOM 993 C C . ALA A 1 133 ? -0.798 -4.237 -14.514 1.00 86.06 133 ALA A C 1
ATOM 995 O O . ALA A 1 133 ? 0.048 -4.946 -15.060 1.00 86.06 133 ALA A O 1
ATOM 996 N N . MET A 1 134 ? -0.672 -3.846 -13.241 1.00 88.75 134 MET A N 1
ATOM 997 C CA . MET A 1 134 ? 0.459 -4.234 -12.393 1.00 88.75 134 MET A CA 1
ATOM 998 C C . MET A 1 134 ? 0.560 -5.753 -12.254 1.00 88.75 134 MET A C 1
ATOM 1000 O O . MET A 1 134 ? 1.624 -6.307 -12.506 1.00 88.75 134 MET A O 1
ATOM 1004 N N . ARG A 1 135 ? -0.545 -6.447 -11.954 1.00 93.56 135 ARG A N 1
ATOM 1005 C CA . ARG A 1 135 ? -0.580 -7.914 -11.847 1.00 93.56 135 ARG A CA 1
ATOM 1006 C C . ARG A 1 135 ? -0.094 -8.604 -13.121 1.00 93.56 135 ARG A C 1
ATOM 1008 O O . ARG A 1 135 ? 0.556 -9.641 -13.052 1.00 93.56 135 ARG A O 1
ATOM 1015 N N . LYS A 1 136 ? -0.426 -8.049 -14.287 1.00 91.06 136 LYS A N 1
ATOM 1016 C CA . LYS A 1 136 ? -0.052 -8.609 -15.589 1.00 91.06 136 LYS A CA 1
ATOM 1017 C C . LYS A 1 136 ? 1.399 -8.319 -15.971 1.00 91.06 136 LYS A C 1
ATOM 1019 O O . LYS A 1 136 ? 2.048 -9.178 -16.559 1.00 91.06 136 LYS A O 1
ATOM 1024 N N . CYS A 1 137 ? 1.893 -7.117 -15.701 1.00 89.25 137 CYS A N 1
ATOM 1025 C CA . CYS A 1 137 ? 3.203 -6.674 -16.177 1.00 89.25 137 CYS A CA 1
ATOM 1026 C C . CYS A 1 137 ? 4.333 -6.851 -15.153 1.00 89.25 137 CYS A C 1
ATOM 1028 O O . CYS A 1 137 ? 5.496 -6.901 -15.545 1.00 89.25 137 CYS A O 1
ATOM 1030 N N . ALA A 1 138 ? 4.002 -6.896 -13.866 1.00 93.00 138 ALA A N 1
ATOM 1031 C CA . ALA A 1 138 ? 4.937 -7.008 -12.754 1.00 93.00 138 ALA A CA 1
ATOM 1032 C C . ALA A 1 138 ? 4.298 -7.844 -11.622 1.00 93.00 138 ALA A C 1
ATOM 1034 O O . ALA A 1 138 ? 3.917 -7.296 -10.582 1.00 93.00 138 ALA A O 1
ATOM 1035 N N . PRO A 1 139 ? 4.074 -9.154 -11.844 1.00 95.75 139 PRO A N 1
ATOM 1036 C CA . PRO A 1 139 ? 3.317 -10.001 -10.924 1.00 95.75 139 PRO A CA 1
ATOM 1037 C C . PRO A 1 139 ? 3.927 -10.091 -9.518 1.00 95.75 139 PRO A C 1
ATOM 1039 O O . PRO A 1 139 ? 3.172 -10.053 -8.549 1.00 95.75 139 PRO A O 1
ATOM 1042 N N . HIS A 1 140 ? 5.254 -10.154 -9.384 1.00 97.25 140 HIS A N 1
ATOM 1043 C CA . HIS A 1 140 ? 5.917 -10.219 -8.077 1.00 97.25 140 HIS A CA 1
ATOM 1044 C C . HIS A 1 140 ? 5.882 -8.855 -7.374 1.00 97.25 140 HIS A C 1
ATOM 1046 O O . HIS A 1 140 ? 5.711 -8.774 -6.159 1.00 97.25 140 HIS A O 1
ATOM 1052 N N . VAL A 1 141 ? 6.005 -7.756 -8.126 1.00 94.44 141 VAL A N 1
ATOM 1053 C CA . VAL A 1 141 ? 5.839 -6.399 -7.583 1.00 94.44 141 VAL A CA 1
ATOM 1054 C C . VAL A 1 141 ? 4.409 -6.207 -7.092 1.00 94.44 141 VAL A C 1
ATOM 1056 O O . VAL A 1 141 ? 4.206 -5.658 -6.012 1.00 94.44 141 VAL A O 1
ATOM 1059 N N . TYR A 1 142 ? 3.420 -6.667 -7.859 1.00 95.62 142 TYR A N 1
ATOM 1060 C CA . TYR A 1 142 ? 2.014 -6.633 -7.473 1.00 95.62 142 TYR A CA 1
ATOM 1061 C C . TYR A 1 142 ? 1.745 -7.471 -6.217 1.00 95.62 142 TYR A C 1
ATOM 1063 O O . TYR A 1 142 ? 1.045 -7.002 -5.322 1.00 95.62 142 TYR A O 1
ATOM 1071 N N . GLU A 1 143 ? 2.326 -8.667 -6.115 1.00 96.31 143 GLU A N 1
ATOM 1072 C CA . GLU A 1 143 ? 2.216 -9.505 -4.919 1.00 96.31 143 GLU A CA 1
ATOM 1073 C C . GLU A 1 143 ? 2.708 -8.761 -3.668 1.00 96.31 143 GLU A C 1
ATOM 1075 O O . GLU A 1 143 ? 1.948 -8.613 -2.713 1.00 96.31 143 GLU A O 1
ATOM 1080 N N . VAL A 1 144 ? 3.920 -8.197 -3.708 1.00 96.19 144 VAL A N 1
ATOM 1081 C CA . VAL A 1 144 ? 4.504 -7.475 -2.563 1.00 96.19 144 VAL A CA 1
ATOM 1082 C C . VAL A 1 144 ? 3.741 -6.185 -2.247 1.00 96.19 144 VAL A C 1
ATOM 1084 O O . VAL A 1 144 ? 3.485 -5.866 -1.086 1.00 96.19 144 VAL A O 1
ATOM 1087 N N . MET A 1 145 ? 3.392 -5.404 -3.272 1.00 94.00 145 MET A N 1
ATOM 1088 C CA . MET A 1 145 ? 2.792 -4.080 -3.087 1.00 94.00 145 MET A CA 1
ATOM 1089 C C . MET A 1 145 ? 1.313 -4.130 -2.722 1.00 94.00 145 MET A C 1
ATOM 1091 O O . MET A 1 145 ? 0.843 -3.176 -2.100 1.00 94.00 145 MET A O 1
ATOM 1095 N N . ILE A 1 146 ? 0.598 -5.188 -3.117 1.00 95.50 146 ILE A N 1
ATOM 1096 C CA . ILE A 1 146 ? -0.855 -5.317 -2.971 1.00 95.50 146 ILE A CA 1
ATOM 1097 C C . ILE A 1 146 ? -1.213 -6.591 -2.203 1.00 95.50 146 ILE A C 1
ATOM 1099 O O . ILE A 1 146 ? -1.693 -6.484 -1.080 1.00 95.50 146 ILE A O 1
ATOM 1103 N N . GLU A 1 147 ? -0.971 -7.787 -2.748 1.00 95.69 147 GLU A N 1
ATOM 1104 C CA . GLU A 1 147 ? -1.557 -9.021 -2.189 1.00 95.69 147 GLU A CA 1
ATOM 1105 C C . GLU A 1 147 ? -1.040 -9.372 -0.780 1.00 95.69 147 GLU A C 1
ATOM 1107 O O . GLU A 1 147 ? -1.836 -9.717 0.095 1.00 95.69 147 GLU A O 1
ATOM 1112 N N . ASP A 1 148 ? 0.266 -9.259 -0.525 1.00 95.19 148 ASP A N 1
ATOM 1113 C CA . ASP A 1 148 ? 0.860 -9.495 0.799 1.00 95.19 148 ASP A CA 1
ATOM 1114 C C . ASP A 1 148 ? 0.329 -8.516 1.850 1.00 95.19 148 ASP A C 1
ATOM 1116 O O . ASP A 1 148 ? 0.036 -8.885 2.997 1.00 95.19 148 ASP A O 1
ATOM 1120 N N . ARG A 1 149 ? 0.174 -7.257 1.442 1.00 96.25 149 ARG A N 1
ATOM 1121 C CA . ARG A 1 149 ? -0.308 -6.173 2.298 1.00 96.25 149 ARG A CA 1
ATOM 1122 C C . ARG A 1 149 ? -1.796 -6.319 2.588 1.00 96.25 149 ARG A C 1
ATOM 1124 O O . ARG A 1 149 ? -2.191 -6.231 3.749 1.00 96.25 149 ARG A O 1
ATOM 1131 N N . ASP A 1 150 ? -2.599 -6.662 1.584 1.00 96.62 150 ASP A N 1
ATOM 1132 C CA . ASP A 1 150 ? -4.028 -6.954 1.735 1.00 96.62 150 ASP A CA 1
ATOM 1133 C C . ASP A 1 150 ? -4.259 -8.108 2.712 1.00 96.62 150 ASP A C 1
ATOM 1135 O O . ASP A 1 150 ? -5.057 -7.977 3.642 1.00 96.62 150 ASP A O 1
ATOM 1139 N N . ARG A 1 151 ? -3.512 -9.215 2.565 1.00 94.50 151 ARG A N 1
ATOM 1140 C CA . ARG A 1 151 ? -3.569 -10.353 3.500 1.00 94.50 151 ARG A CA 1
ATOM 1141 C C . ARG A 1 151 ? -3.194 -9.947 4.921 1.00 94.50 151 ARG A C 1
ATOM 1143 O O . ARG A 1 151 ? -3.850 -10.365 5.876 1.00 94.50 151 ARG A O 1
ATOM 1150 N N . THR A 1 152 ? -2.150 -9.136 5.070 1.00 94.50 152 THR A N 1
ATOM 1151 C CA . THR A 1 152 ? -1.693 -8.658 6.379 1.00 94.50 152 THR A CA 1
ATOM 1152 C C . THR A 1 152 ? -2.758 -7.789 7.048 1.00 94.50 152 THR A C 1
ATOM 1154 O O . THR A 1 152 ? -3.176 -8.099 8.167 1.00 94.50 152 THR A O 1
ATOM 1157 N N . MET A 1 153 ? -3.258 -6.769 6.343 1.00 95.75 153 MET A N 1
ATOM 1158 C CA . MET A 1 153 ? -4.298 -5.855 6.825 1.00 95.75 153 MET A CA 1
ATOM 1159 C C . MET A 1 153 ? -5.598 -6.592 7.165 1.00 95.75 153 MET A C 1
ATOM 1161 O O . MET A 1 153 ? -6.137 -6.421 8.260 1.00 95.75 153 MET A O 1
ATOM 1165 N N . ALA A 1 154 ? -6.076 -7.470 6.278 1.00 94.69 154 ALA A N 1
ATOM 1166 C CA . ALA A 1 154 ? -7.248 -8.300 6.546 1.00 94.69 154 ALA A CA 1
ATOM 1167 C C . ALA A 1 154 ? -7.028 -9.207 7.766 1.00 94.69 154 ALA A C 1
ATOM 1169 O O . ALA A 1 154 ? -7.909 -9.328 8.616 1.00 94.69 154 ALA A O 1
ATOM 1170 N N . GLY A 1 155 ? -5.833 -9.783 7.913 1.00 92.31 155 GLY A N 1
ATOM 1171 C CA . GLY A 1 155 ? -5.465 -10.595 9.068 1.00 92.31 155 GLY A CA 1
ATOM 1172 C C . GLY A 1 155 ? -5.510 -9.829 10.395 1.00 92.31 155 GLY A C 1
ATOM 1173 O O . GLY A 1 155 ? -5.944 -10.393 11.401 1.00 92.31 155 GLY A O 1
ATOM 1174 N N . TYR A 1 156 ? -5.098 -8.556 10.420 1.00 91.19 156 TYR A N 1
ATOM 1175 C CA . TYR A 1 156 ? -5.248 -7.701 11.605 1.00 91.19 156 TYR A CA 1
ATOM 1176 C C . TYR A 1 156 ? -6.712 -7.490 11.975 1.00 91.19 156 TYR A C 1
ATOM 1178 O O . TYR A 1 156 ? -7.059 -7.597 13.152 1.00 91.19 156 TYR A O 1
ATOM 1186 N N . LEU A 1 157 ? -7.564 -7.228 10.981 1.00 90.75 157 LEU A N 1
ATOM 1187 C CA . LEU A 1 157 ? -8.996 -7.076 11.206 1.00 90.75 157 LEU A CA 1
ATOM 1188 C C . LEU A 1 157 ? -9.588 -8.385 11.752 1.00 90.75 157 LEU A C 1
ATOM 1190 O O . LEU A 1 157 ? -10.281 -8.364 12.764 1.00 90.75 157 LEU A O 1
ATOM 1194 N N . CYS A 1 158 ? -9.301 -9.525 11.117 1.00 89.75 158 CYS A N 1
ATOM 1195 C CA . CYS A 1 158 ? -9.922 -10.813 11.448 1.00 89.75 158 CYS A CA 1
ATOM 1196 C C . CYS A 1 158 ? -9.545 -11.322 12.847 1.00 89.75 158 CYS A C 1
ATOM 1198 O O . CYS A 1 158 ? -10.371 -11.896 13.549 1.00 89.75 158 CYS A O 1
ATOM 1200 N N . ARG A 1 159 ? -8.298 -11.096 13.281 1.00 89.12 159 ARG A N 1
ATOM 1201 C CA . ARG A 1 159 ? -7.813 -11.525 14.608 1.00 89.12 159 ARG A CA 1
ATOM 1202 C C . ARG A 1 159 ? -8.167 -10.557 15.735 1.00 89.12 159 ARG A C 1
ATOM 1204 O O . ARG A 1 159 ? -7.864 -10.829 16.897 1.00 89.12 159 ARG A O 1
ATOM 1211 N N . SER A 1 160 ? -8.734 -9.403 15.411 1.00 87.75 160 SER A N 1
ATOM 1212 C CA . SER A 1 160 ? -9.047 -8.383 16.400 1.00 87.75 160 SER A CA 1
ATOM 1213 C C . SER A 1 160 ? -10.235 -8.800 17.263 1.00 87.75 160 SER A C 1
ATOM 1215 O O . SER A 1 160 ? -11.289 -9.179 16.766 1.00 87.75 160 SER A O 1
ATOM 1217 N N . SER A 1 161 ? -10.094 -8.657 18.580 1.00 87.19 161 SER A N 1
ATOM 1218 C CA . SER A 1 161 ? -11.171 -8.911 19.544 1.00 87.19 161 SER A CA 1
ATOM 1219 C C . SER A 1 161 ? -12.116 -7.715 19.743 1.00 87.19 161 SER A C 1
ATOM 1221 O O . SER A 1 161 ? -12.968 -7.745 20.630 1.00 87.19 161 SER A O 1
ATOM 1223 N N . HIS A 1 162 ? -11.941 -6.624 18.989 1.00 87.62 162 HIS A N 1
ATOM 1224 C CA . HIS A 1 162 ? -12.736 -5.404 19.148 1.00 87.62 162 HIS A CA 1
ATOM 1225 C C . HIS A 1 162 ? -14.074 -5.522 18.408 1.00 87.62 162 HIS A C 1
ATOM 1227 O O . HIS A 1 162 ? -14.116 -5.899 17.242 1.00 87.62 162 HIS A O 1
ATOM 1233 N N . GLN A 1 163 ? -15.170 -5.130 19.063 1.00 85.50 163 GLN A N 1
ATOM 1234 C CA . GLN A 1 163 ? -16.523 -5.228 18.491 1.00 85.50 163 GLN A CA 1
ATOM 1235 C C . GLN A 1 163 ? -16.779 -4.267 17.323 1.00 85.50 163 GLN A C 1
ATOM 1237 O O . GLN A 1 163 ? -17.632 -4.531 16.481 1.00 85.50 163 GLN A O 1
ATOM 1242 N N . LYS A 1 164 ? -16.091 -3.121 17.303 1.00 90.75 164 LYS A N 1
ATOM 1243 C CA . LYS A 1 164 ? -16.217 -2.099 16.261 1.00 90.75 164 LYS A CA 1
ATOM 1244 C C . LYS A 1 164 ? -14.828 -1.653 15.848 1.00 90.75 164 LYS A C 1
ATOM 1246 O O . LYS A 1 164 ? -14.017 -1.294 16.698 1.00 90.75 164 LYS A O 1
ATOM 1251 N N . MET A 1 165 ? -14.579 -1.683 14.549 1.00 91.38 165 MET A N 1
ATOM 1252 C CA . MET A 1 165 ? -13.312 -1.306 13.944 1.00 91.38 165 MET A CA 1
ATOM 1253 C C . MET A 1 165 ? -13.579 -0.485 12.692 1.00 91.38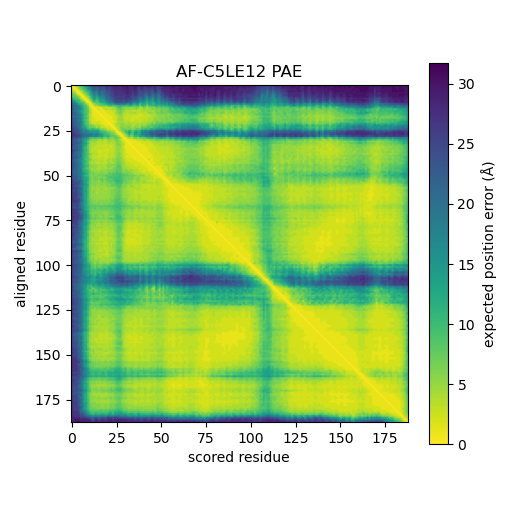 165 MET A C 1
ATOM 1255 O O . MET A 1 165 ? -14.567 -0.716 11.996 1.00 91.38 165 MET A O 1
ATOM 1259 N N . VAL A 1 166 ? -12.679 0.448 12.405 1.00 92.88 166 VAL A N 1
ATOM 1260 C CA . VAL A 1 166 ? -12.664 1.214 11.160 1.00 92.88 166 VAL A CA 1
ATOM 1261 C C . VAL A 1 166 ? -11.276 1.052 10.559 1.00 92.88 166 VAL A C 1
ATOM 1263 O O . VAL A 1 166 ? -10.285 1.403 11.193 1.00 92.88 166 VAL A O 1
ATOM 1266 N N . GLY A 1 167 ? -11.207 0.479 9.358 1.00 93.12 167 GLY A N 1
ATOM 1267 C CA . GLY A 1 167 ? -9.978 0.414 8.575 1.00 93.12 167 GLY A CA 1
ATOM 1268 C C . GLY A 1 167 ? -9.894 1.614 7.641 1.00 93.12 167 GLY A C 1
ATOM 1269 O O . GLY A 1 167 ? -10.808 1.837 6.849 1.00 93.12 167 GLY A O 1
ATOM 1270 N N . VAL A 1 168 ? -8.801 2.371 7.719 1.00 95.25 168 VAL A N 1
ATOM 1271 C CA . VAL A 1 168 ? -8.466 3.414 6.742 1.00 95.25 168 VAL A CA 1
ATOM 1272 C C . VAL A 1 168 ? -7.299 2.897 5.922 1.00 95.25 168 VAL A C 1
ATOM 1274 O O . VAL A 1 168 ? -6.244 2.600 6.473 1.00 95.25 168 VAL A O 1
ATOM 1277 N N . VAL A 1 169 ? -7.516 2.721 4.620 1.00 93.94 169 VAL A N 1
ATOM 1278 C CA . VAL A 1 169 ? -6.584 2.058 3.697 1.00 93.94 169 VAL A CA 1
ATOM 1279 C C . VAL A 1 169 ? -6.586 2.764 2.346 1.00 93.94 169 VAL A C 1
ATOM 1281 O O . VAL A 1 169 ? -7.561 3.427 1.985 1.00 93.94 169 VAL A O 1
ATOM 1284 N N . GLY A 1 170 ? -5.508 2.601 1.578 1.00 90.62 170 GLY A N 1
ATOM 1285 C CA . GLY A 1 170 ? -5.451 3.103 0.206 1.00 90.62 170 GLY A CA 1
ATOM 1286 C C . GLY A 1 170 ? -6.476 2.410 -0.700 1.00 90.62 170 GLY A C 1
ATOM 1287 O O . GLY A 1 170 ? -6.723 1.212 -0.566 1.00 90.62 170 GLY A O 1
ATOM 1288 N N . MET A 1 171 ? -7.041 3.144 -1.665 1.00 89.38 171 MET A N 1
ATOM 1289 C CA . MET A 1 171 ? -8.111 2.650 -2.552 1.00 89.38 171 MET A CA 1
ATOM 1290 C C . MET A 1 171 ? -7.745 1.352 -3.293 1.00 89.38 171 MET A C 1
ATOM 1292 O O . MET A 1 171 ? -8.602 0.494 -3.501 1.00 89.38 171 MET A O 1
ATOM 1296 N N . GLY A 1 172 ? -6.468 1.192 -3.658 1.00 90.06 172 GLY A N 1
ATOM 1297 C CA . GLY A 1 172 ? -5.951 -0.010 -4.320 1.00 90.06 172 GLY A CA 1
ATOM 1298 C C . GLY A 1 172 ? -6.049 -1.289 -3.481 1.00 90.06 172 GLY A C 1
ATOM 1299 O O . GLY A 1 172 ? -6.006 -2.373 -4.049 1.00 90.06 172 GLY A O 1
ATOM 1300 N N . HIS A 1 173 ? -6.233 -1.173 -2.165 1.00 95.44 173 HIS A N 1
ATOM 1301 C CA . HIS A 1 173 ? -6.282 -2.298 -1.230 1.00 95.44 173 HIS A CA 1
ATOM 1302 C C . HIS A 1 173 ? -7.708 -2.710 -0.849 1.00 95.44 173 HIS A C 1
ATOM 1304 O O . HIS A 1 173 ? -7.941 -3.841 -0.426 1.00 95.44 173 HIS A O 1
ATOM 1310 N N . CYS A 1 174 ? -8.697 -1.816 -1.006 1.00 92.88 174 CYS A N 1
ATOM 1311 C CA . CYS A 1 174 ? -10.056 -2.047 -0.505 1.00 92.88 174 CYS A CA 1
ATOM 1312 C C . CYS A 1 174 ? -10.648 -3.380 -0.984 1.00 92.88 174 CYS A C 1
ATOM 1314 O O . CYS A 1 174 ? -11.153 -4.148 -0.173 1.00 92.88 174 CYS A O 1
ATOM 1316 N N . ALA A 1 175 ? -10.554 -3.673 -2.285 1.00 92.69 175 ALA A N 1
ATOM 1317 C CA . ALA A 1 175 ? -11.146 -4.878 -2.861 1.00 92.69 175 ALA A CA 1
ATOM 1318 C C . ALA A 1 175 ? -10.473 -6.173 -2.371 1.00 92.69 175 ALA A C 1
ATOM 1320 O O . ALA A 1 175 ? -11.159 -7.164 -2.124 1.00 92.69 175 ALA A O 1
ATOM 1321 N N . GLY A 1 176 ? -9.144 -6.179 -2.220 1.00 94.50 176 GLY A N 1
ATOM 1322 C CA . GLY A 1 176 ? -8.417 -7.357 -1.747 1.00 94.50 176 GLY A CA 1
ATOM 1323 C C . GLY A 1 176 ? -8.635 -7.618 -0.259 1.00 94.50 176 GLY A C 1
ATOM 1324 O O . GLY A 1 176 ? -8.833 -8.768 0.129 1.00 94.50 176 GLY A O 1
ATOM 1325 N N . ILE A 1 177 ? -8.718 -6.562 0.556 1.00 95.56 177 ILE A N 1
ATOM 1326 C CA . ILE A 1 177 ? -9.076 -6.674 1.976 1.00 95.56 177 ILE A CA 1
ATOM 1327 C C . ILE A 1 177 ? -10.517 -7.166 2.139 1.00 95.56 177 ILE A C 1
ATOM 1329 O O . ILE A 1 177 ? -10.748 -8.081 2.922 1.00 95.56 177 ILE A O 1
ATOM 1333 N N . GLU A 1 178 ? -11.481 -6.596 1.403 1.00 93.06 178 GLU A N 1
ATOM 1334 C CA . GLU A 1 178 ? -12.887 -7.034 1.419 1.00 93.06 178 GLU A CA 1
ATOM 1335 C C . GLU A 1 178 ? -12.999 -8.523 1.062 1.00 93.06 178 GLU A C 1
ATOM 1337 O O . GLU A 1 178 ? -13.678 -9.280 1.756 1.00 93.06 178 GLU A O 1
ATOM 1342 N N . LYS A 1 179 ? -12.281 -8.960 0.020 1.00 93.25 179 LYS A N 1
ATOM 1343 C CA . LYS A 1 179 ? -12.219 -10.366 -0.385 1.00 93.25 179 LYS A CA 1
ATOM 1344 C C . LYS A 1 179 ? -11.638 -11.254 0.722 1.00 93.25 179 LYS A C 1
ATOM 1346 O O . LYS A 1 179 ? -12.298 -12.205 1.126 1.00 93.25 179 LYS A O 1
ATOM 1351 N N . ALA A 1 180 ? -10.448 -10.932 1.228 1.00 92.50 180 ALA A N 1
ATOM 1352 C CA . ALA A 1 180 ? -9.772 -11.727 2.256 1.00 92.50 180 ALA A CA 1
ATOM 1353 C C . ALA A 1 180 ? -10.566 -11.778 3.573 1.00 92.50 180 ALA A C 1
ATOM 1355 O O . ALA A 1 180 ? -10.589 -12.802 4.253 1.00 92.50 180 ALA A O 1
ATOM 1356 N N . TRP A 1 181 ? -11.249 -10.683 3.918 1.00 90.31 181 TRP A N 1
ATOM 1357 C CA . TRP A 1 181 ? -12.173 -10.630 5.046 1.00 90.31 181 TRP A CA 1
ATOM 1358 C C . TRP A 1 181 ? -13.337 -11.603 4.854 1.00 90.31 181 TRP A C 1
ATOM 1360 O O . TRP A 1 181 ? -13.599 -12.410 5.736 1.00 90.31 181 TRP A O 1
ATOM 1370 N N . LEU A 1 182 ? -14.024 -11.561 3.708 1.00 90.56 182 LEU A N 1
ATOM 1371 C CA . LEU A 1 182 ? -15.152 -12.457 3.435 1.00 90.56 182 LEU A CA 1
ATOM 1372 C C . LEU A 1 182 ? -14.728 -13.928 3.425 1.00 90.56 182 LEU A C 1
ATOM 1374 O O . LEU A 1 182 ? -15.410 -14.749 4.029 1.00 90.56 182 LEU A O 1
ATOM 1378 N N . GLU A 1 183 ? -13.599 -14.252 2.795 1.00 89.31 183 GLU A N 1
ATOM 1379 C CA . GLU A 1 183 ? -13.052 -15.615 2.763 1.00 89.31 183 GLU A CA 1
ATOM 1380 C C . GLU A 1 183 ? -12.816 -16.163 4.180 1.00 89.31 183 GLU A C 1
ATOM 1382 O O . GLU A 1 183 ? -13.196 -17.293 4.468 1.00 89.31 183 GLU A O 1
ATOM 1387 N N . HIS A 1 184 ? -12.320 -15.336 5.109 1.00 83.94 184 HIS A N 1
ATOM 1388 C CA . HIS A 1 184 ? -12.103 -15.744 6.501 1.00 83.94 184 HIS A CA 1
ATOM 1389 C C . HIS A 1 184 ? -13.379 -16.192 7.237 1.00 83.94 184 HIS A C 1
ATOM 1391 O O . HIS A 1 184 ? -13.306 -17.041 8.123 1.00 83.94 184 HIS A O 1
ATOM 1397 N N . PHE A 1 185 ? -14.542 -15.628 6.895 1.00 75.81 185 PHE A N 1
ATOM 1398 C CA . PHE A 1 185 ? -15.825 -15.957 7.534 1.00 75.81 185 PHE A CA 1
ATOM 1399 C C . PHE A 1 185 ? -16.679 -16.951 6.734 1.00 75.81 185 PHE A C 1
ATOM 1401 O O . PHE A 1 185 ? -17.693 -17.414 7.252 1.00 75.81 185 PHE A O 1
ATOM 1408 N N . LEU A 1 186 ? -16.300 -17.258 5.490 1.00 66.44 186 LEU A N 1
ATOM 1409 C CA . LEU A 1 186 ? -16.978 -18.241 4.637 1.00 66.44 186 LEU A CA 1
ATOM 1410 C C . LEU A 1 186 ? -16.353 -19.643 4.723 1.00 66.44 186 LEU A C 1
ATOM 1412 O O . LEU A 1 186 ? -17.007 -20.605 4.334 1.00 66.44 186 LEU A O 1
ATOM 1416 N N . ASP A 1 187 ? -15.144 -19.771 5.276 1.00 54.53 187 ASP A N 1
ATOM 1417 C CA . ASP A 1 187 ? -14.493 -21.053 5.592 1.00 54.53 187 ASP A CA 1
ATOM 1418 C C . ASP A 1 187 ? -14.966 -21.671 6.940 1.00 54.53 187 ASP A C 1
ATOM 1420 O O . ASP A 1 187 ? -14.221 -22.413 7.588 1.00 54.53 187 ASP A O 1
ATOM 1424 N N . VAL A 1 188 ? -16.209 -21.385 7.370 1.00 46.53 188 VAL A N 1
ATOM 1425 C CA . VAL A 1 188 ? -16.880 -21.986 8.551 1.00 46.53 188 VAL A CA 1
ATOM 1426 C C . VAL A 1 188 ? -18.083 -22.826 8.135 1.00 46.53 188 VAL A C 1
ATOM 1428 O O . VAL A 1 188 ? -18.939 -22.304 7.387 1.00 46.53 188 VAL A O 1
#

InterPro domains:
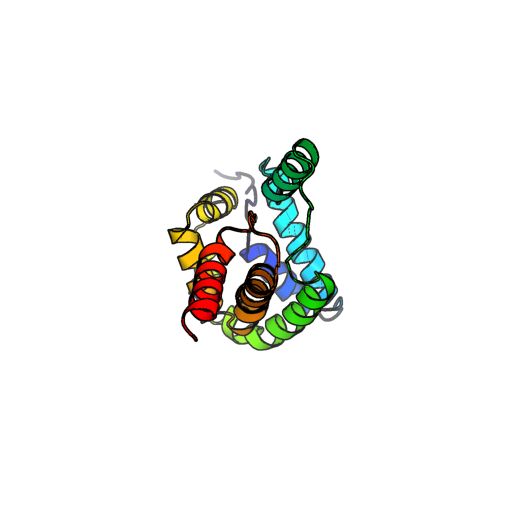  IPR002816 TraB/PrgY/GumN family [PF01963] (101-179)
  IPR046345 TraB/PryY-like [PTHR21530] (48-183)
  IPR046345 TraB/PryY-like [cd14726] (27-181)

Mean predicted aligned error: 8.31 Å

Organism: Perkinsus marinus (strain ATCC 50983 / TXsc) (NCBI:txid423536)

pLDDT: mean 80.42, std 17.52, range [24.86, 97.75]

Secondary structure (DSSP, 8-state):
-----------SHHHHHHHHHHHHHSSSPPPHHHHHHHHHHHHHHHHHHTT--TTHHHHHHHHHHHHTTPPP---S--HHHHHHHHHHHHHHHHHHHHH-HHHHHTT--TT--HHHHHHHTTSHHHHHHHHHHHHHH-HHHHIIIIIHHHHHHHHHHHT---SS------HHHHHHHHHHHHHHHH--

Radius of gyration: 18.79 Å; Cα contacts (8 Å, |Δi|>4): 156; chains: 1; bounding box: 46×52×58 Å

Sequence (188 aa):
MKEGGFGDSSGGLGEMIKVLFRGLSGGGGLPMQALLEQALRGFYGNFKTMGIEPGAEFKNAVEAAEEIGAKVIAGDVDITLTMEGLTRALQQDWQQMMACRELLDLDIDHSRGFLDTAEQLKSREKAAQINAAMRKCAPHVYEVMIEDRDRTMAGYLCRSSHQKMVGVVGMGHCAGIEKAWLEHFLDV

Solvent-accessible surface area (backbone atoms only — not comparable to full-atom values): 10874 Å² total; per-residue (Å²): 133,86,85,79,82,81,77,84,62,79,43,45,73,56,51,32,50,49,48,43,49,50,45,74,70,42,96,78,55,70,56,67,56,59,39,49,53,52,24,50,51,51,48,56,48,50,36,50,79,70,74,41,66,88,63,48,69,56,53,53,49,50,54,56,28,58,78,72,69,49,89,85,75,90,50,65,70,57,64,68,61,48,48,56,47,40,46,54,18,47,67,71,24,43,67,47,42,77,66,27,58,71,71,52,51,76,54,68,43,94,84,61,44,42,67,52,58,58,57,41,52,73,33,68,70,48,22,51,51,53,50,53,50,36,44,71,32,24,47,51,39,30,38,51,73,40,54,55,34,21,51,45,34,25,48,49,60,72,72,48,89,64,94,76,84,82,88,87,76,60,65,74,39,52,65,52,23,54,47,51,45,50,52,68,70,64,79,111

Foldseek 3Di:
DDDDPPPPLPQDPVVLVVLLVCQVPPPVHDQSLVSNVVSVVSNCVVCVVVVHHPCVLVVVVVVVCVVVVHDDDPQFDDVVVLSVQLSVLCVVLVVLLVVQVVNVVVRPPPPDGVVNVVVLQVDLVSLVVVLVSCCRRRVSNSCSVEVVGLLRNLVCVLPDPDPDDDDDDRSNHVVSVVVNNVVSVVVD